Protein AF-A0A7S2J9J0-F1 (afdb_monomer_lite)

Secondary structure (DSSP, 8-state):
--HHHHHHHHHHHHHHHHHHHHHHHHHHHHHHHHHTT-HHHHHHHHHHHHHHHHHHHGGGS-GGG--SHHHHS--STHHHHHHHTTSS---HHHHHHHHHHHHHHHHHHHHHHHTTTS--S-SSSHHHHHHHHHHHHHIIIIIIIIHHHHHS--SSGGG--TTT-HHHH-HHHHHHHHHHHHHHHHHHHHHHHHTTTT-SS-------SHHHHTTTT------

Radius of gyration: 23.4 Å; chains: 1; bounding box: 57×36×88 Å

Organism: NCBI:txid327968

Sequence (223 aa):
MEPDLLQTKVQVFTMHLQGLLYFIGGVALTTICVKTGNAQGAMCQTMVSFGSLFFFVAGWGNPSQVVSLRYLLPVGSDVTEDHAWMGVPVSFADVCPYYGATCFMVANLVNLISVWDLPKNRLVSPFWGVTFFFLGAWSIGALTLWGPIIVCGFSHVKDFEPFGSPSYRWTWIHVMRVMGSIALICGAVVFGLLDDFLSLHPSAREEPVRARASIEMAPLSDA

Foldseek 3Di:
DDPVVVVLVVQLVCLLVQLVVLLVVLVVQLVVCVVVVNPLSNVLSVLLNVLSVLSNLLSVDDLVLLQACCLLPVDDPCLVVLQVVVVHRRDSSNNSNLSSLVSQLVSLVSLLVVCVPPDPPDCLDLNLLSVLSNLLSCLLNVCQRVVSRVPQNDPGCVPDDVVPRVNNVPPSSVVSNVSSVVSNVSSVVSVCVVVCVPVPDPDPPDDDPVVVVVVVPDDPDDD

Structure (mmCIF, N/CA/C/O backbone):
data_AF-A0A7S2J9J0-F1
#
_entry.id   AF-A0A7S2J9J0-F1
#
loop_
_atom_site.group_PDB
_atom_site.id
_atom_site.type_symbol
_atom_site.label_atom_id
_atom_site.label_alt_id
_atom_site.label_comp_id
_atom_site.label_asym_id
_atom_site.label_entity_id
_atom_site.label_seq_id
_atom_site.pdbx_PDB_ins_code
_atom_site.Cartn_x
_atom_site.Cartn_y
_atom_site.Cartn_z
_atom_site.occupancy
_atom_site.B_iso_or_equiv
_atom_site.auth_seq_id
_atom_site.auth_comp_id
_atom_site.auth_asym_id
_atom_site.auth_atom_id
_atom_site.pdbx_PDB_model_num
ATOM 1 N N . MET A 1 1 ? 1.246 23.105 -26.684 1.00 51.38 1 MET A N 1
ATOM 2 C CA . MET A 1 1 ? 1.510 22.582 -25.329 1.00 51.38 1 MET A CA 1
ATOM 3 C C . MET A 1 1 ? 1.186 21.104 -25.394 1.00 51.38 1 MET A C 1
ATOM 5 O O . MET A 1 1 ? 0.028 20.780 -25.616 1.00 51.38 1 MET A O 1
ATOM 9 N N . GLU A 1 2 ? 2.205 20.247 -25.394 1.00 55.91 2 GLU A N 1
ATOM 10 C CA . GLU A 1 2 ? 2.020 18.807 -25.606 1.00 55.91 2 GLU A CA 1
ATOM 11 C C . GLU A 1 2 ? 1.181 18.208 -24.466 1.00 55.91 2 GLU A C 1
ATOM 13 O O . GLU A 1 2 ? 1.499 18.450 -23.295 1.00 55.91 2 GLU A O 1
ATOM 18 N N . PRO A 1 3 ? 0.103 17.467 -24.776 1.00 62.69 3 PRO A N 1
ATOM 19 C CA . PRO A 1 3 ? -0.787 16.872 -23.775 1.00 62.69 3 PRO A CA 1
ATOM 20 C C . PRO A 1 3 ? -0.044 15.974 -22.766 1.00 62.69 3 PRO A C 1
ATOM 22 O O . PRO A 1 3 ? -0.429 15.916 -21.595 1.00 62.69 3 PRO A O 1
ATOM 25 N N . ASP A 1 4 ? 1.081 15.384 -23.170 1.00 72.38 4 ASP A N 1
ATOM 26 C CA . ASP A 1 4 ? 1.889 14.472 -22.354 1.00 72.38 4 ASP A CA 1
ATOM 27 C C . ASP A 1 4 ? 2.581 15.162 -21.166 1.00 72.38 4 ASP A C 1
ATOM 29 O O . ASP A 1 4 ? 2.734 14.585 -20.082 1.00 72.38 4 ASP A O 1
ATOM 33 N N . LEU A 1 5 ? 2.943 16.442 -21.316 1.00 78.88 5 LEU A N 1
ATOM 34 C CA . LEU A 1 5 ? 3.598 17.202 -20.249 1.00 78.88 5 LEU A CA 1
ATOM 35 C C . LEU A 1 5 ? 2.629 17.510 -19.103 1.00 78.88 5 LEU A C 1
ATOM 37 O O . LEU A 1 5 ? 3.013 17.471 -17.932 1.00 78.88 5 LEU A O 1
ATOM 41 N N . LEU A 1 6 ? 1.373 17.832 -19.427 1.00 80.06 6 LEU A N 1
ATOM 42 C CA . LEU A 1 6 ? 0.353 18.119 -18.420 1.00 80.06 6 LEU A CA 1
ATOM 43 C C . LEU A 1 6 ? 0.002 16.854 -17.636 1.00 80.06 6 LEU A C 1
ATOM 45 O O . LEU A 1 6 ? -0.033 16.896 -16.408 1.00 80.06 6 LEU A O 1
ATOM 49 N N . GLN A 1 7 ? -0.193 15.731 -18.331 1.00 78.44 7 GLN A N 1
ATOM 50 C CA . GLN A 1 7 ? -0.493 14.447 -17.699 1.00 78.44 7 GLN A CA 1
ATOM 51 C C . GLN A 1 7 ? 0.608 14.029 -16.718 1.00 78.44 7 GLN A C 1
ATOM 53 O O . GLN A 1 7 ? 0.314 13.683 -15.574 1.00 78.44 7 GLN A O 1
ATOM 58 N N . THR A 1 8 ? 1.872 14.144 -17.131 1.00 77.00 8 THR A N 1
ATOM 59 C CA . THR A 1 8 ? 3.024 13.817 -16.279 1.00 77.00 8 THR A CA 1
ATOM 60 C C . THR A 1 8 ? 3.064 14.700 -15.032 1.00 77.00 8 THR A C 1
ATOM 62 O O . THR A 1 8 ? 3.188 14.198 -13.916 1.00 77.00 8 THR A O 1
ATOM 65 N N . LYS A 1 9 ? 2.885 16.019 -15.187 1.00 84.19 9 LYS A N 1
ATOM 66 C CA . LYS A 1 9 ? 2.870 16.961 -14.054 1.00 84.19 9 LYS A CA 1
ATOM 67 C C . LYS A 1 9 ? 1.739 16.678 -13.070 1.00 84.19 9 LYS A C 1
ATOM 69 O O . LYS A 1 9 ? 1.964 16.735 -11.863 1.00 84.19 9 LYS A O 1
ATOM 74 N N . VAL A 1 10 ? 0.544 16.364 -13.569 1.00 85.81 10 VAL A N 1
ATOM 75 C CA . VAL A 1 10 ? -0.608 16.015 -12.726 1.00 85.81 10 VAL A CA 1
ATOM 76 C C . VAL A 1 10 ? -0.335 14.723 -11.964 1.00 85.81 10 VAL A C 1
ATOM 78 O O . VAL A 1 10 ? -0.523 14.696 -10.752 1.00 85.81 10 VAL A O 1
ATOM 81 N N . GLN A 1 11 ? 0.173 13.684 -12.628 1.00 81.81 11 GLN A N 1
ATOM 82 C CA . GLN A 1 11 ? 0.503 12.416 -11.977 1.00 81.81 11 GLN A CA 1
ATOM 83 C C . GLN A 1 11 ? 1.532 12.610 -10.857 1.00 81.81 11 GLN A C 1
ATOM 85 O O . GLN A 1 11 ? 1.290 12.201 -9.721 1.00 81.81 11 GLN A O 1
ATOM 90 N N . VAL A 1 12 ? 2.637 13.295 -11.160 1.00 86.38 12 VAL A N 1
ATOM 91 C CA . VAL A 1 12 ? 3.686 13.641 -10.193 1.00 86.38 12 VAL A CA 1
ATOM 92 C C . VAL A 1 12 ? 3.093 14.387 -9.001 1.00 86.38 12 VAL A C 1
ATOM 94 O O . VAL A 1 12 ? 3.302 13.992 -7.856 1.00 86.38 12 VAL A O 1
ATOM 97 N N . PHE A 1 13 ? 2.308 15.436 -9.247 1.00 89.00 13 PHE A N 1
ATOM 98 C CA . PHE A 1 13 ? 1.676 16.212 -8.183 1.00 89.00 13 PHE A CA 1
ATOM 99 C C . PHE A 1 13 ? 0.743 15.357 -7.316 1.00 89.00 13 PHE A C 1
ATOM 101 O O . PHE A 1 13 ? 0.823 15.409 -6.089 1.00 89.00 13 PHE A O 1
ATOM 108 N N . THR A 1 14 ? -0.106 14.530 -7.934 1.00 88.00 14 THR A N 1
ATOM 109 C CA . THR A 1 14 ? -1.039 13.663 -7.200 1.00 88.00 14 THR A CA 1
ATOM 110 C C . THR A 1 14 ? -0.327 12.618 -6.346 1.00 88.00 14 THR A C 1
ATOM 112 O O . THR A 1 14 ? -0.780 12.374 -5.235 1.00 88.00 14 THR A O 1
ATOM 115 N N . MET A 1 15 ? 0.806 12.065 -6.797 1.00 86.56 15 MET A N 1
ATOM 116 C CA . MET A 1 15 ? 1.626 11.127 -6.013 1.00 86.56 15 MET A CA 1
ATOM 117 C C . MET A 1 15 ? 2.207 11.787 -4.760 1.00 86.56 15 MET A C 1
ATOM 119 O O . MET A 1 15 ? 2.058 11.255 -3.660 1.00 86.56 15 MET A O 1
ATOM 123 N N . HIS A 1 16 ? 2.790 12.983 -4.898 1.00 90.62 16 HIS A N 1
ATOM 124 C CA . HIS A 1 16 ? 3.296 13.737 -3.748 1.00 90.62 16 HIS A CA 1
ATOM 125 C C . HIS A 1 16 ? 2.169 14.084 -2.774 1.00 90.62 16 HIS A C 1
ATOM 127 O O . HIS A 1 16 ? 2.280 13.859 -1.572 1.00 90.62 16 HIS A O 1
ATOM 133 N N . LEU A 1 17 ? 1.056 14.610 -3.283 1.00 92.25 17 LEU A N 1
ATOM 134 C CA . LEU A 1 17 ? -0.062 14.995 -2.432 1.00 92.25 17 LEU A CA 1
ATOM 135 C C . LEU A 1 17 ? -0.650 13.780 -1.701 1.00 92.25 17 LEU A C 1
ATOM 137 O O . LEU A 1 17 ? -0.870 13.834 -0.495 1.00 92.25 17 LEU A O 1
ATOM 141 N N . GLN A 1 18 ? -0.855 12.671 -2.411 1.00 87.94 18 GLN A N 1
ATOM 142 C CA . GLN A 1 18 ? -1.387 11.434 -1.850 1.00 87.94 18 GLN A CA 1
ATOM 143 C C . GLN A 1 18 ? -0.452 10.847 -0.787 1.00 87.94 18 GLN A C 1
ATOM 145 O O . GLN A 1 18 ? -0.906 10.531 0.313 1.00 87.94 18 GLN A O 1
ATOM 150 N N . GLY A 1 19 ? 0.847 10.740 -1.086 1.00 89.69 19 GLY A N 1
ATOM 151 C CA . GLY A 1 19 ? 1.847 10.245 -0.141 1.00 89.69 19 GLY A CA 1
ATOM 152 C C . GLY A 1 19 ? 1.929 11.106 1.119 1.00 89.69 19 GLY A C 1
ATOM 153 O O . GLY A 1 19 ? 1.946 10.579 2.230 1.00 89.69 19 GLY A O 1
ATOM 154 N N . LEU A 1 20 ? 1.883 12.433 0.972 1.00 94.88 20 LEU A N 1
ATOM 155 C CA . LEU A 1 20 ? 1.905 13.357 2.106 1.00 94.88 20 LEU A CA 1
ATOM 156 C C . LEU A 1 20 ? 0.641 13.249 2.972 1.00 94.88 20 LEU A C 1
ATOM 158 O O . LEU A 1 20 ? 0.738 13.165 4.196 1.00 94.88 20 LEU A O 1
ATOM 162 N N . LEU A 1 21 ? -0.543 13.236 2.355 1.00 94.00 21 LEU A N 1
ATOM 163 C CA . LEU A 1 21 ? -1.813 13.157 3.082 1.00 94.00 21 LEU A CA 1
ATOM 164 C C . LEU A 1 21 ? -1.950 11.832 3.837 1.00 94.00 21 LEU A C 1
ATOM 166 O O . LEU A 1 21 ? -2.322 11.839 5.011 1.00 94.00 21 LEU A O 1
ATOM 170 N N . TYR A 1 22 ? -1.605 10.706 3.206 1.00 91.38 22 TYR A N 1
ATOM 171 C CA . TYR A 1 22 ? -1.634 9.414 3.889 1.00 91.38 22 TYR A CA 1
ATOM 172 C C . TYR A 1 22 ? -0.564 9.294 4.971 1.00 91.38 22 TYR A C 1
ATOM 174 O O . TYR A 1 22 ? -0.827 8.672 5.997 1.00 91.38 22 TYR A O 1
ATOM 182 N N . PHE A 1 23 ? 0.603 9.923 4.802 1.00 95.31 23 PHE A N 1
ATOM 183 C CA . PHE A 1 23 ? 1.607 9.990 5.862 1.00 95.31 23 PHE A CA 1
ATOM 184 C C . PHE A 1 23 ? 1.065 10.720 7.097 1.00 95.31 23 PHE A C 1
ATOM 186 O O . PHE A 1 23 ? 1.107 10.177 8.199 1.00 95.31 23 PHE A O 1
ATOM 193 N N . ILE A 1 24 ? 0.493 11.915 6.916 1.00 96.06 24 ILE A N 1
ATOM 194 C CA . ILE A 1 24 ? -0.096 12.693 8.018 1.00 96.06 24 ILE A CA 1
ATOM 195 C C . ILE A 1 24 ? -1.234 11.907 8.681 1.00 96.06 24 ILE A C 1
ATOM 197 O O . ILE A 1 24 ? -1.281 11.806 9.908 1.00 96.06 24 ILE A O 1
ATOM 201 N N . GLY A 1 25 ? -2.121 11.311 7.878 1.00 92.12 25 GLY A N 1
ATOM 202 C CA . GLY A 1 25 ? -3.222 10.485 8.373 1.00 92.12 25 GLY A CA 1
ATOM 203 C C . GLY A 1 25 ? -2.737 9.276 9.175 1.00 92.12 25 GLY A C 1
ATOM 204 O O . GLY A 1 25 ? -3.212 9.040 10.284 1.00 92.12 25 GLY A O 1
ATOM 205 N N . GLY A 1 26 ? -1.743 8.550 8.662 1.00 92.00 26 GLY A N 1
ATOM 206 C CA . GLY A 1 26 ? -1.151 7.400 9.339 1.00 92.00 26 GLY A CA 1
ATOM 207 C C . GLY A 1 26 ? -0.477 7.775 10.661 1.00 92.00 26 GLY A C 1
ATOM 208 O O . GLY A 1 26 ? -0.672 7.083 11.660 1.00 92.00 26 GLY A O 1
ATOM 209 N N . VAL A 1 27 ? 0.246 8.898 10.726 1.00 95.00 27 VAL A N 1
ATOM 210 C CA . VAL A 1 27 ? 0.878 9.383 11.968 1.00 95.00 27 VAL A CA 1
ATOM 211 C C . VAL A 1 27 ? -0.175 9.784 13.004 1.00 95.00 27 VAL A C 1
ATOM 213 O O . VAL A 1 27 ? -0.064 9.425 14.183 1.00 95.00 27 VAL A O 1
ATOM 216 N N . ALA A 1 28 ? -1.227 10.487 12.577 1.00 94.75 28 ALA A N 1
ATOM 217 C CA . ALA A 1 28 ? -2.334 10.867 13.450 1.00 94.75 28 ALA A CA 1
ATOM 218 C C . ALA A 1 28 ? -3.042 9.630 14.027 1.00 94.75 28 ALA A C 1
ATOM 220 O O . ALA A 1 28 ? -3.205 9.523 15.245 1.00 94.75 28 ALA A O 1
ATOM 221 N N . LEU A 1 29 ? -3.383 8.657 13.178 1.00 91.81 29 LEU A N 1
ATOM 222 C CA . LEU A 1 29 ? -4.023 7.408 13.601 1.00 91.81 29 LEU A CA 1
ATOM 223 C C . LEU A 1 29 ? -3.108 6.561 14.488 1.00 91.81 29 LEU A C 1
ATOM 225 O O . LEU A 1 29 ? -3.562 6.031 15.498 1.00 91.81 29 LEU A O 1
ATOM 229 N N . THR A 1 30 ? -1.811 6.497 14.183 1.00 94.00 30 THR A N 1
ATOM 230 C CA . THR A 1 30 ? -0.817 5.828 15.037 1.00 94.00 30 THR A CA 1
ATOM 231 C C . THR A 1 30 ? -0.829 6.423 16.441 1.00 94.00 30 THR A C 1
ATOM 233 O O . THR A 1 30 ? -0.895 5.691 17.426 1.00 94.00 30 THR A O 1
ATOM 236 N N . THR A 1 31 ? -0.837 7.754 16.546 1.00 92.56 31 THR A N 1
ATOM 237 C CA . THR A 1 31 ? -0.865 8.459 17.836 1.00 92.56 31 THR A CA 1
ATOM 238 C C . THR A 1 31 ? -2.127 8.125 18.634 1.00 92.56 31 THR A C 1
ATOM 240 O O . THR A 1 31 ? -2.058 7.925 19.848 1.00 92.56 31 THR A O 1
ATOM 243 N N . ILE A 1 32 ? -3.280 8.024 17.968 1.00 92.81 32 ILE A N 1
ATOM 244 C CA . ILE A 1 32 ? -4.545 7.618 18.598 1.00 92.81 32 ILE A CA 1
ATOM 245 C C . ILE A 1 32 ? -4.467 6.162 19.077 1.00 92.81 32 ILE A C 1
ATOM 247 O O . ILE A 1 32 ? -4.831 5.872 20.218 1.00 92.81 32 ILE A O 1
ATOM 251 N N . CYS A 1 33 ? -3.951 5.246 18.256 1.00 91.38 33 CYS A N 1
ATOM 252 C CA . CYS A 1 33 ? -3.789 3.840 18.628 1.00 91.38 33 CYS A CA 1
ATOM 253 C C . CYS A 1 33 ? -2.852 3.660 19.831 1.00 91.38 33 CYS A C 1
ATOM 255 O O . CYS A 1 33 ? -3.162 2.887 20.734 1.00 91.38 33 CYS A O 1
ATOM 257 N N . VAL A 1 34 ? -1.752 4.418 19.895 1.00 93.12 34 VAL A N 1
ATOM 258 C CA . VAL A 1 34 ? -0.842 4.413 21.053 1.00 93.12 34 VAL A CA 1
ATOM 259 C C . VAL A 1 34 ? -1.564 4.890 22.313 1.00 93.12 34 VAL A C 1
ATOM 261 O O . VAL A 1 34 ? -1.494 4.229 23.346 1.00 93.12 34 VAL A O 1
ATOM 264 N N . LYS A 1 35 ? -2.317 5.995 22.233 1.00 91.44 35 LYS A N 1
ATOM 265 C CA . LYS A 1 35 ? -3.074 6.534 23.379 1.00 91.44 35 LYS A CA 1
ATOM 266 C C . LYS A 1 35 ? -4.195 5.611 23.861 1.00 91.44 35 LYS A C 1
ATOM 268 O O . LYS A 1 35 ? -4.533 5.639 25.038 1.00 91.44 35 LYS A O 1
ATOM 273 N N . THR A 1 36 ? -4.769 4.810 22.969 1.00 89.94 36 THR A N 1
ATOM 274 C CA . THR A 1 36 ? -5.852 3.859 23.279 1.00 89.94 36 THR A CA 1
ATOM 275 C C . THR A 1 36 ? -5.345 2.468 23.671 1.00 89.94 36 THR A C 1
ATOM 277 O O . THR A 1 36 ? -6.152 1.584 23.941 1.00 89.94 36 THR A O 1
ATOM 280 N N . GLY A 1 37 ? -4.024 2.253 23.715 1.00 89.62 37 GLY A N 1
ATOM 281 C CA . GLY A 1 37 ? -3.428 0.958 24.056 1.00 89.62 37 GLY A CA 1
ATOM 282 C C . GLY A 1 37 ? -3.552 -0.105 22.957 1.00 89.62 37 GLY A C 1
ATOM 283 O O . GLY A 1 37 ? -3.298 -1.281 23.206 1.00 89.62 37 GLY A O 1
ATOM 284 N N . ASN A 1 38 ? -3.917 0.280 21.731 1.00 90.06 38 ASN A N 1
ATOM 285 C CA . ASN A 1 38 ? -4.027 -0.632 20.596 1.00 90.06 38 ASN A CA 1
ATOM 286 C C . ASN A 1 38 ? -2.681 -0.756 19.860 1.00 90.06 38 ASN A C 1
ATOM 288 O O . ASN A 1 38 ? -2.439 -0.096 18.845 1.00 90.06 38 ASN A O 1
ATOM 292 N N . ALA A 1 39 ? -1.800 -1.620 20.370 1.00 90.19 39 ALA A N 1
ATOM 293 C CA . ALA A 1 39 ? -0.463 -1.832 19.810 1.00 90.19 39 ALA A CA 1
ATOM 294 C C . ALA A 1 39 ? -0.487 -2.336 18.354 1.00 90.19 39 ALA A C 1
ATOM 296 O O . ALA A 1 39 ? 0.289 -1.864 17.522 1.00 90.19 39 ALA A O 1
ATOM 297 N N . GLN A 1 40 ? -1.405 -3.250 18.024 1.00 89.44 40 GLN A N 1
ATOM 298 C CA . GLN A 1 40 ? -1.536 -3.784 16.665 1.00 89.44 40 GLN A CA 1
ATOM 299 C C . GLN A 1 40 ? -1.957 -2.695 15.673 1.00 89.44 40 GLN A C 1
ATOM 301 O O . GLN A 1 40 ? -1.353 -2.561 14.607 1.00 89.44 40 GLN A O 1
ATOM 306 N N . GLY A 1 41 ? -2.953 -1.882 16.038 1.00 88.50 41 GLY A N 1
ATOM 307 C CA . GLY A 1 41 ? -3.380 -0.736 15.238 1.00 88.50 41 GLY A CA 1
ATOM 308 C C . GLY A 1 41 ? -2.249 0.273 15.045 1.00 88.50 41 GLY A C 1
ATOM 309 O O . GLY A 1 41 ? -2.001 0.702 13.921 1.00 88.50 41 GLY A O 1
ATOM 310 N N . ALA A 1 42 ? -1.496 0.583 16.106 1.00 91.44 42 ALA A N 1
ATOM 311 C CA . ALA A 1 42 ? -0.361 1.501 16.031 1.00 91.44 42 ALA A CA 1
ATOM 312 C C . ALA A 1 42 ? 0.718 1.005 15.056 1.00 91.44 42 ALA A C 1
ATOM 314 O O . ALA A 1 42 ? 1.193 1.776 14.222 1.00 91.44 42 ALA A O 1
ATOM 315 N N . MET A 1 43 ? 1.058 -0.288 15.100 1.00 94.06 43 MET A N 1
ATOM 316 C CA . MET A 1 43 ? 1.996 -0.895 14.151 1.00 94.06 43 MET A CA 1
ATOM 317 C C . MET A 1 43 ? 1.484 -0.786 12.709 1.00 94.06 43 MET A C 1
ATOM 319 O O . MET A 1 43 ? 2.221 -0.334 11.833 1.00 94.06 43 MET A O 1
ATOM 323 N N . CYS A 1 44 ? 0.221 -1.140 12.456 1.00 92.50 44 CYS A N 1
ATOM 324 C CA . CYS A 1 44 ? -0.353 -1.096 11.108 1.00 92.50 44 CYS A CA 1
ATOM 325 C C . CYS A 1 44 ? -0.366 0.329 10.538 1.00 92.50 44 CYS A C 1
ATOM 327 O O . CYS A 1 44 ? 0.041 0.540 9.397 1.00 92.50 44 CYS A O 1
ATOM 329 N N . GLN A 1 45 ? -0.770 1.319 11.336 1.00 93.25 45 GLN A N 1
ATOM 330 C CA . GLN A 1 45 ? -0.797 2.724 10.914 1.00 93.25 45 GLN A CA 1
ATOM 331 C C . GLN A 1 45 ? 0.612 3.310 10.739 1.00 93.25 45 GLN A C 1
ATOM 333 O O . GLN A 1 45 ? 0.838 4.134 9.849 1.00 93.25 45 GLN A O 1
ATOM 338 N N . THR A 1 46 ? 1.593 2.817 11.500 1.00 92.44 46 THR A N 1
ATOM 339 C CA . THR A 1 46 ? 3.008 3.152 11.291 1.00 92.44 46 THR A CA 1
ATOM 340 C C . THR A 1 46 ? 3.493 2.606 9.947 1.00 92.44 46 THR A C 1
ATOM 342 O O . THR A 1 46 ? 4.091 3.346 9.168 1.00 92.44 46 THR A O 1
ATOM 345 N N . MET A 1 47 ? 3.181 1.347 9.618 1.00 93.62 47 MET A N 1
ATOM 346 C CA . MET A 1 47 ? 3.518 0.761 8.312 1.00 93.62 47 MET A CA 1
ATOM 347 C C . MET A 1 47 ? 2.876 1.531 7.155 1.00 93.62 47 MET A C 1
ATOM 349 O O . MET A 1 47 ? 3.544 1.791 6.157 1.00 93.62 47 MET A O 1
ATOM 353 N N . VAL A 1 48 ? 1.612 1.941 7.296 1.00 93.56 48 VAL A N 1
ATOM 354 C CA . VAL A 1 48 ? 0.923 2.794 6.312 1.00 93.56 48 VAL A CA 1
ATOM 355 C C . VAL A 1 48 ? 1.629 4.142 6.167 1.00 93.56 48 VAL A C 1
ATOM 357 O O . VAL A 1 48 ? 1.872 4.581 5.044 1.00 93.56 48 VAL A O 1
ATOM 360 N N . SER A 1 49 ? 2.029 4.773 7.274 1.00 93.75 49 SER A N 1
ATOM 361 C CA . SER A 1 49 ? 2.779 6.039 7.257 1.00 93.75 49 SER A CA 1
ATOM 362 C C . SER A 1 49 ? 4.083 5.911 6.467 1.00 93.75 49 SER A C 1
ATOM 364 O O . SER A 1 49 ? 4.311 6.667 5.525 1.00 93.75 49 SER A O 1
ATOM 366 N N . PHE A 1 50 ? 4.916 4.918 6.789 1.00 93.81 50 PHE A N 1
ATOM 367 C CA . PHE A 1 50 ? 6.173 4.683 6.070 1.00 93.81 50 PHE A CA 1
ATOM 368 C C . PHE A 1 50 ? 5.942 4.312 4.601 1.00 93.81 50 PHE A C 1
ATOM 370 O O . PHE A 1 50 ? 6.621 4.839 3.723 1.00 93.81 50 PHE A O 1
ATOM 377 N N . GLY A 1 51 ? 4.937 3.481 4.312 1.00 92.94 51 GLY A N 1
ATOM 378 C CA . GLY A 1 51 ? 4.539 3.166 2.940 1.00 92.94 51 GLY A CA 1
ATOM 379 C C . GLY A 1 51 ? 4.153 4.410 2.134 1.00 92.94 51 GLY A C 1
ATOM 380 O O . GLY A 1 51 ? 4.482 4.528 0.955 1.00 92.94 51 GLY A O 1
ATOM 381 N N . SER A 1 52 ? 3.511 5.378 2.787 1.00 92.94 52 SER A N 1
ATOM 382 C CA . SER A 1 52 ? 3.091 6.643 2.177 1.00 92.94 52 SER A CA 1
ATOM 383 C C . SER A 1 52 ? 4.265 7.578 1.884 1.00 92.94 52 SER A C 1
ATOM 385 O O . SER A 1 52 ? 4.244 8.274 0.870 1.00 92.94 52 SER A O 1
ATOM 387 N N . LEU A 1 53 ? 5.328 7.541 2.699 1.00 93.62 53 LEU A N 1
ATOM 388 C CA . LEU A 1 53 ? 6.584 8.230 2.381 1.00 93.62 53 LEU A CA 1
ATOM 389 C C . LEU A 1 53 ? 7.227 7.668 1.114 1.00 93.62 53 LEU A C 1
ATOM 391 O O . LEU A 1 53 ? 7.739 8.439 0.307 1.00 93.62 53 LEU A O 1
ATOM 395 N N . PHE A 1 54 ? 7.160 6.354 0.886 1.00 92.75 54 PHE A N 1
ATOM 396 C CA . PHE A 1 54 ? 7.640 5.799 -0.376 1.00 92.75 54 PHE A CA 1
ATOM 397 C C . PHE A 1 54 ? 6.813 6.307 -1.563 1.00 92.75 54 PHE A C 1
ATOM 399 O O . PHE A 1 54 ? 7.392 6.740 -2.554 1.00 92.75 54 PHE A O 1
ATOM 406 N N . PHE A 1 55 ? 5.482 6.375 -1.466 1.00 89.94 55 PHE A N 1
ATOM 407 C CA . PHE A 1 55 ? 4.678 6.994 -2.532 1.00 89.94 55 PHE A CA 1
ATOM 408 C C . PHE A 1 55 ? 4.971 8.486 -2.736 1.00 89.94 55 PHE A C 1
ATOM 410 O O . PHE A 1 55 ? 4.930 8.963 -3.867 1.00 89.94 55 PHE A O 1
ATOM 417 N N . PHE A 1 56 ? 5.327 9.210 -1.674 1.00 92.19 56 PHE A N 1
ATOM 418 C CA . PHE A 1 56 ? 5.786 10.592 -1.783 1.00 92.19 56 PHE A CA 1
ATOM 419 C C . PHE A 1 56 ? 7.103 10.686 -2.567 1.00 92.19 56 PHE A C 1
ATOM 421 O O . PHE A 1 56 ? 7.184 11.424 -3.545 1.00 92.19 56 PHE A O 1
ATOM 428 N N . VAL A 1 57 ? 8.112 9.892 -2.187 1.00 91.06 57 VAL A N 1
ATOM 429 C CA . VAL A 1 57 ? 9.423 9.848 -2.861 1.00 91.06 57 VAL A CA 1
ATOM 430 C C . VAL A 1 57 ? 9.296 9.372 -4.311 1.00 91.06 57 VAL A C 1
ATOM 432 O O . VAL A 1 57 ? 10.023 9.838 -5.185 1.00 91.06 57 VAL A O 1
ATOM 435 N N . ALA A 1 58 ? 8.335 8.498 -4.596 1.00 87.62 58 ALA A N 1
ATOM 436 C CA . ALA A 1 58 ? 8.066 8.025 -5.946 1.00 87.62 58 ALA A CA 1
ATOM 437 C C . ALA A 1 58 ? 7.669 9.124 -6.934 1.00 87.62 58 ALA A C 1
ATOM 439 O O . ALA A 1 58 ? 7.801 8.932 -8.139 1.00 87.62 58 ALA A O 1
ATOM 440 N N . GLY A 1 59 ? 7.200 10.277 -6.449 1.00 85.50 59 GLY A N 1
ATOM 441 C CA . GLY A 1 59 ? 6.877 11.414 -7.302 1.00 85.50 59 GLY A CA 1
ATOM 442 C C . GLY A 1 59 ? 8.091 12.009 -8.027 1.00 85.50 59 GLY A C 1
ATOM 443 O O . GLY A 1 59 ? 7.910 12.665 -9.050 1.00 85.50 59 GLY A O 1
ATOM 444 N N . TRP A 1 60 ? 9.315 11.769 -7.544 1.00 86.31 60 TRP A N 1
ATOM 445 C CA . TRP A 1 60 ? 10.555 12.142 -8.241 1.00 86.31 60 TRP A CA 1
ATOM 446 C C . TRP A 1 60 ? 11.027 11.099 -9.257 1.00 86.31 60 TRP A C 1
ATOM 448 O O . TRP A 1 60 ? 11.925 11.393 -10.044 1.00 86.31 60 TRP A O 1
ATOM 458 N N . GLY A 1 61 ? 10.451 9.898 -9.223 1.00 82.94 61 GLY A N 1
ATOM 459 C CA . GLY A 1 61 ? 10.817 8.787 -10.088 1.00 82.94 61 GLY A CA 1
ATOM 460 C C . GLY A 1 61 ? 9.826 8.564 -11.227 1.00 82.94 61 GLY A C 1
ATOM 461 O O . GLY A 1 61 ? 8.733 9.132 -11.284 1.00 82.94 61 GLY A O 1
ATOM 462 N N . ASN A 1 62 ? 10.207 7.678 -12.133 1.00 76.00 62 ASN A N 1
ATOM 463 C CA . ASN A 1 62 ? 9.350 7.060 -13.116 1.00 76.00 62 ASN A CA 1
ATOM 464 C C . ASN A 1 62 ? 9.253 5.537 -12.873 1.00 76.00 62 ASN A C 1
ATOM 466 O O . ASN A 1 62 ? 10.077 4.767 -13.376 1.00 76.00 62 ASN A O 1
ATOM 470 N N . PRO A 1 63 ? 8.199 5.053 -12.187 1.00 71.50 63 PRO A N 1
ATOM 471 C CA . PRO A 1 63 ? 8.055 3.631 -11.877 1.00 71.50 63 PRO A CA 1
ATOM 472 C C . PRO A 1 63 ? 7.881 2.729 -13.102 1.00 71.50 63 PRO A C 1
ATOM 474 O O . PRO A 1 63 ? 8.012 1.513 -12.973 1.00 71.50 63 PRO A O 1
ATOM 477 N N . SER A 1 64 ? 7.606 3.285 -14.291 1.00 69.69 64 SER A N 1
ATOM 478 C CA . SER A 1 64 ? 7.559 2.492 -15.524 1.00 69.69 64 SER A CA 1
ATOM 479 C C . SER A 1 64 ? 8.929 1.956 -15.940 1.00 69.69 64 SER A C 1
ATOM 481 O O . SER A 1 64 ? 8.994 1.056 -16.772 1.00 69.69 64 SER A O 1
ATOM 483 N N . GLN A 1 65 ? 10.018 2.504 -15.390 1.00 68.25 65 GLN A N 1
ATOM 484 C CA . GLN A 1 65 ? 11.380 2.029 -15.643 1.00 68.25 65 GLN A CA 1
ATOM 485 C C . GLN A 1 65 ? 11.690 0.720 -14.901 1.00 68.25 65 GLN A C 1
ATOM 487 O O . GLN A 1 65 ? 12.628 0.011 -15.261 1.00 68.25 65 GLN A O 1
ATOM 492 N N . VAL A 1 66 ? 10.880 0.352 -13.903 1.00 73.00 66 VAL A N 1
ATOM 493 C CA . VAL A 1 66 ? 11.022 -0.911 -13.174 1.00 73.00 66 VAL A CA 1
ATOM 494 C C . VAL A 1 66 ? 10.303 -2.021 -13.943 1.00 73.00 66 VAL A C 1
ATOM 496 O O . VAL A 1 66 ? 9.124 -2.294 -13.732 1.00 73.00 66 VAL A O 1
ATOM 499 N N . VAL A 1 67 ? 11.027 -2.667 -14.856 1.00 70.31 67 VAL A N 1
ATOM 500 C CA . VAL A 1 67 ? 10.482 -3.702 -15.760 1.00 70.31 67 VAL A CA 1
ATOM 501 C C . VAL A 1 67 ? 10.725 -5.138 -15.282 1.00 70.31 67 VAL A C 1
ATOM 503 O O . VAL A 1 67 ? 10.286 -6.089 -15.924 1.00 70.31 67 VAL A O 1
ATOM 506 N N . SER A 1 68 ? 11.456 -5.320 -14.179 1.00 71.81 68 SER A N 1
ATOM 507 C CA . SER A 1 68 ? 11.863 -6.633 -13.667 1.00 71.81 68 SER A CA 1
ATOM 508 C C . SER A 1 68 ? 12.182 -6.583 -12.176 1.00 71.81 68 SER A C 1
ATOM 510 O O . SER A 1 68 ? 12.602 -5.553 -11.648 1.00 71.81 68 SER A O 1
ATOM 512 N N . LEU A 1 69 ? 12.041 -7.726 -11.502 1.00 75.94 69 LEU A N 1
ATOM 513 C CA . LEU A 1 69 ? 12.295 -7.857 -10.066 1.00 75.94 69 LEU A CA 1
ATOM 514 C C . LEU A 1 69 ? 13.764 -7.572 -9.714 1.00 75.94 69 LEU A C 1
ATOM 516 O O . LEU A 1 69 ? 14.058 -7.103 -8.617 1.00 75.94 69 LEU A O 1
ATOM 520 N N . ARG A 1 70 ? 14.675 -7.790 -10.670 1.00 71.75 70 ARG A N 1
ATOM 521 C CA . ARG A 1 70 ? 16.113 -7.501 -10.545 1.00 71.75 70 ARG A CA 1
ATOM 522 C C . ARG A 1 70 ? 16.417 -6.023 -10.285 1.00 71.75 70 ARG A C 1
ATOM 524 O O . ARG A 1 70 ? 17.421 -5.721 -9.654 1.00 71.75 70 ARG A O 1
ATOM 531 N N . TYR A 1 71 ? 15.551 -5.114 -10.737 1.00 70.12 71 TYR A N 1
ATOM 532 C CA . TYR A 1 71 ? 15.690 -3.678 -10.469 1.00 70.12 71 TYR A CA 1
ATOM 533 C C . TYR A 1 71 ? 15.225 -3.306 -9.057 1.00 70.12 71 TYR A C 1
ATOM 535 O O . TYR A 1 71 ? 15.637 -2.285 -8.522 1.00 70.12 71 TYR A O 1
ATOM 543 N N . LEU A 1 72 ? 14.392 -4.149 -8.437 1.00 74.94 72 LEU A N 1
ATOM 544 C CA . LEU A 1 72 ? 13.907 -3.965 -7.070 1.00 74.94 72 LEU A CA 1
ATOM 545 C C . LEU A 1 72 ? 14.845 -4.573 -6.020 1.00 74.94 72 LEU A C 1
ATOM 547 O O . LEU A 1 72 ? 14.949 -4.082 -4.898 1.00 74.94 72 LEU A O 1
ATOM 551 N N . LEU A 1 73 ? 15.485 -5.682 -6.385 1.00 72.00 73 LEU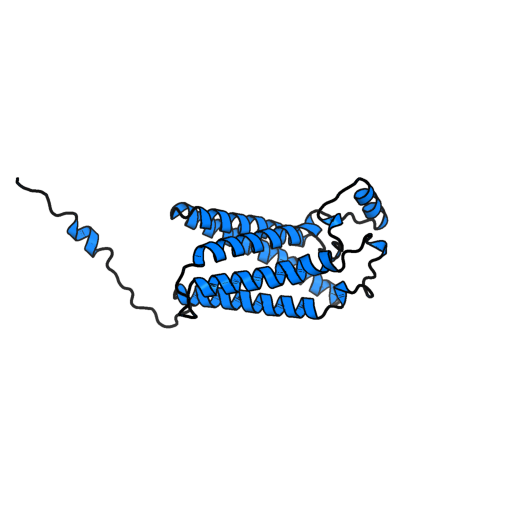 A N 1
ATOM 552 C CA . LEU A 1 73 ? 16.469 -6.401 -5.591 1.00 72.00 73 LEU A CA 1
ATOM 553 C C . LEU A 1 73 ? 17.706 -6.575 -6.477 1.00 72.00 73 LEU A C 1
ATOM 555 O O . LEU A 1 73 ? 17.762 -7.558 -7.222 1.00 72.00 73 LEU A O 1
ATOM 559 N N . PRO A 1 74 ? 18.666 -5.631 -6.453 1.00 64.44 74 PRO A N 1
ATOM 560 C CA . PRO A 1 74 ? 19.875 -5.743 -7.255 1.00 64.44 74 PRO A CA 1
ATOM 561 C C . PRO A 1 74 ? 20.712 -6.915 -6.733 1.00 64.44 74 PRO A C 1
ATOM 563 O O . PRO A 1 74 ? 21.489 -6.788 -5.788 1.00 64.44 74 PRO A O 1
ATOM 566 N N . VAL A 1 75 ? 20.505 -8.095 -7.316 1.00 61.56 75 VAL A N 1
ATOM 567 C CA . VAL A 1 75 ? 21.283 -9.301 -7.028 1.00 61.56 75 VAL A CA 1
ATOM 568 C C . VAL A 1 75 ? 22.362 -9.420 -8.102 1.00 61.56 75 VAL A C 1
ATOM 570 O O . VAL A 1 75 ? 22.068 -9.795 -9.234 1.00 61.56 75 VAL A O 1
ATOM 573 N N . GLY A 1 76 ? 23.605 -9.103 -7.735 1.00 56.28 76 GLY A N 1
ATOM 574 C CA . GLY A 1 76 ? 24.785 -9.229 -8.600 1.00 56.28 76 GLY A CA 1
ATOM 575 C C . GLY A 1 76 ? 25.385 -7.894 -9.058 1.00 56.28 76 GLY A C 1
ATOM 576 O O . GLY A 1 76 ? 24.732 -6.853 -9.028 1.00 56.28 76 GLY A O 1
ATOM 577 N N . SER A 1 77 ? 26.653 -7.936 -9.475 1.00 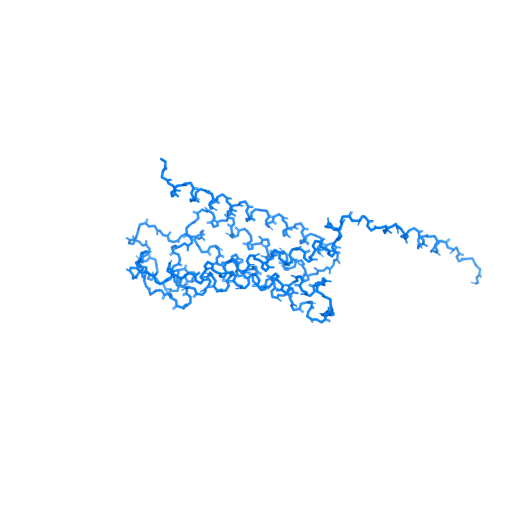57.09 77 SER A N 1
ATOM 578 C CA . SER A 1 77 ? 27.437 -6.79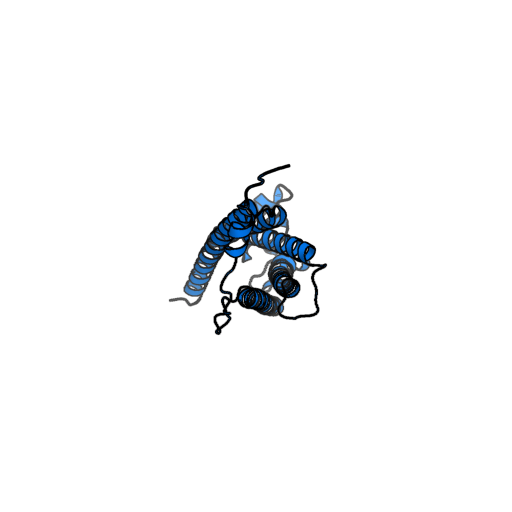5 -9.981 1.00 57.09 77 SER A CA 1
ATOM 579 C C . SER A 1 77 ? 26.926 -6.236 -11.312 1.00 57.09 77 SER A C 1
ATOM 581 O O . SER A 1 77 ? 27.074 -5.043 -11.578 1.00 57.09 77 SER A O 1
ATOM 583 N N . ASP A 1 78 ? 26.286 -7.086 -12.113 1.00 54.72 78 ASP A N 1
ATOM 584 C CA . ASP A 1 78 ? 25.944 -6.820 -13.517 1.00 54.72 78 ASP A CA 1
ATOM 585 C C . ASP A 1 78 ? 24.751 -5.862 -13.664 1.00 54.72 78 ASP A C 1
ATOM 587 O O . ASP A 1 78 ? 24.567 -5.222 -14.698 1.00 54.72 78 ASP A O 1
ATOM 591 N N . VAL A 1 79 ? 23.956 -5.701 -12.598 1.00 55.59 79 VAL A N 1
ATOM 592 C CA . VAL A 1 79 ? 22.831 -4.756 -12.565 1.00 55.59 79 VAL A CA 1
ATOM 593 C C . VAL A 1 79 ? 23.348 -3.326 -12.742 1.00 55.59 79 VAL A C 1
ATOM 595 O O . VAL A 1 79 ? 22.765 -2.554 -13.495 1.00 55.59 79 VAL A O 1
ATOM 598 N N . THR A 1 80 ? 24.491 -2.993 -12.142 1.00 53.91 80 THR A N 1
ATOM 599 C CA . THR A 1 80 ? 25.137 -1.675 -12.255 1.00 53.91 80 THR A CA 1
ATOM 600 C C . THR A 1 80 ? 25.599 -1.351 -13.680 1.00 53.91 80 THR A C 1
ATOM 602 O O . THR A 1 80 ? 25.557 -0.190 -14.085 1.00 53.91 80 THR A O 1
ATOM 605 N N . GLU A 1 81 ? 26.002 -2.360 -14.460 1.00 52.91 81 GLU A N 1
ATOM 606 C CA . GLU A 1 81 ? 26.494 -2.180 -15.834 1.00 52.91 81 GLU A CA 1
ATOM 607 C C . GLU A 1 81 ? 25.354 -1.980 -16.842 1.00 52.91 81 GLU A C 1
ATOM 609 O O . GLU A 1 81 ? 25.457 -1.136 -17.735 1.00 52.91 81 GLU A O 1
ATOM 614 N N . ASP A 1 82 ? 24.218 -2.662 -16.664 1.00 53.38 82 ASP A N 1
ATOM 615 C CA . ASP A 1 82 ? 23.034 -2.459 -17.514 1.00 53.38 82 ASP A CA 1
ATOM 616 C C . ASP A 1 82 ? 22.388 -1.073 -17.318 1.00 53.38 82 ASP A C 1
ATOM 618 O O . ASP A 1 82 ? 21.762 -0.543 -18.238 1.00 53.38 82 ASP A O 1
ATOM 622 N N . HIS A 1 83 ? 22.582 -0.443 -16.152 1.00 51.88 83 HIS A N 1
ATOM 623 C CA . HIS A 1 83 ? 22.115 0.925 -15.871 1.00 51.88 83 HIS A CA 1
ATOM 624 C C . HIS A 1 83 ? 22.956 1.992 -16.586 1.00 51.88 83 HIS A C 1
ATOM 626 O O . HIS A 1 83 ? 22.449 3.066 -16.914 1.00 51.88 83 HIS A O 1
ATOM 632 N N . ALA A 1 84 ? 24.229 1.699 -16.869 1.00 47.91 84 ALA A N 1
ATOM 633 C CA . ALA A 1 84 ? 25.136 2.634 -17.528 1.00 47.91 84 ALA A CA 1
ATOM 634 C C . ALA A 1 84 ? 24.773 2.876 -19.005 1.00 47.91 84 ALA A C 1
ATOM 636 O O . ALA A 1 84 ? 25.073 3.938 -19.547 1.00 47.91 84 ALA A O 1
ATOM 637 N N . TRP A 1 85 ? 24.094 1.926 -19.660 1.00 46.16 85 TRP A N 1
ATOM 638 C CA . TRP A 1 85 ? 23.851 1.972 -21.108 1.00 46.16 85 TRP A CA 1
ATOM 639 C C . TRP A 1 85 ? 22.650 2.841 -21.529 1.00 46.16 85 TRP A C 1
ATOM 641 O O . TRP A 1 85 ? 22.616 3.319 -22.658 1.00 46.16 85 TRP A O 1
ATOM 651 N N . MET A 1 86 ? 21.688 3.098 -20.632 1.00 48.88 86 MET A N 1
ATOM 652 C CA . MET A 1 86 ? 20.584 4.053 -20.867 1.00 48.88 86 MET A CA 1
ATOM 653 C C . MET A 1 86 ? 20.885 5.473 -20.363 1.00 48.88 86 MET A C 1
ATOM 655 O O . MET A 1 86 ? 20.054 6.365 -20.521 1.00 48.88 86 MET A O 1
ATOM 659 N N . GLY A 1 87 ? 22.041 5.701 -19.731 1.00 49.12 87 GLY A N 1
ATOM 660 C CA . GLY A 1 87 ? 22.410 7.008 -19.176 1.00 49.12 87 GLY A CA 1
ATOM 661 C C . GLY A 1 87 ? 21.524 7.498 -18.021 1.00 49.12 87 GLY A C 1
ATOM 662 O O . GLY A 1 87 ? 21.743 8.602 -17.529 1.00 49.12 87 GLY A O 1
ATOM 663 N N . VAL A 1 88 ? 20.550 6.699 -17.568 1.00 52.81 88 VAL A N 1
ATOM 664 C CA . VAL A 1 88 ? 19.672 7.016 -16.436 1.00 52.81 88 VAL A CA 1
ATOM 665 C C . VAL A 1 88 ? 19.658 5.812 -15.490 1.00 52.81 88 VAL A C 1
ATOM 667 O O . VAL A 1 88 ? 19.041 4.795 -15.812 1.00 52.81 88 VAL A O 1
ATOM 670 N N . PRO A 1 89 ? 20.364 5.874 -14.349 1.00 61.03 89 PRO A N 1
ATOM 671 C CA . PRO A 1 89 ? 20.297 4.815 -13.354 1.00 61.03 89 PRO A CA 1
ATOM 672 C C . PRO A 1 89 ? 18.881 4.749 -12.773 1.00 61.03 89 PRO A C 1
ATOM 674 O O . PRO A 1 89 ? 18.343 5.790 -12.395 1.00 61.03 89 PRO A O 1
ATOM 677 N N . VAL A 1 90 ? 18.301 3.542 -12.672 1.00 67.38 90 VAL A N 1
ATOM 678 C CA . VAL A 1 90 ? 17.089 3.308 -11.871 1.00 67.38 90 VAL A CA 1
ATOM 679 C C . VAL A 1 90 ? 17.370 3.833 -10.470 1.00 67.38 90 VAL A C 1
ATOM 681 O O . VAL A 1 90 ? 18.241 3.349 -9.744 1.00 67.38 90 VAL A O 1
ATOM 684 N N . SER A 1 91 ? 16.675 4.903 -10.135 1.00 78.81 91 SER A N 1
ATOM 685 C CA . SER A 1 91 ? 16.806 5.609 -8.883 1.00 78.81 91 SER A CA 1
ATOM 686 C C . SER A 1 91 ? 15.997 4.901 -7.804 1.00 78.81 91 SER A C 1
ATOM 688 O O . SER A 1 91 ? 15.031 4.182 -8.066 1.00 78.81 91 SER A O 1
ATOM 690 N N . PHE A 1 92 ? 16.341 5.160 -6.545 1.00 82.62 92 PHE A N 1
ATOM 691 C CA . PHE A 1 92 ? 15.538 4.681 -5.423 1.00 82.62 92 PHE A CA 1
ATOM 692 C C . PHE A 1 92 ? 14.069 5.144 -5.517 1.00 82.62 92 PHE A C 1
ATOM 694 O O . PHE A 1 92 ? 13.159 4.416 -5.129 1.00 82.62 92 PHE A O 1
ATOM 701 N N . ALA A 1 93 ? 13.820 6.325 -6.094 1.00 85.75 93 ALA A N 1
ATOM 702 C CA . ALA A 1 93 ? 12.471 6.840 -6.296 1.00 85.75 93 ALA A CA 1
ATOM 703 C C . ALA A 1 93 ? 11.629 5.959 -7.236 1.00 85.75 93 ALA A C 1
ATOM 705 O O . ALA A 1 93 ? 10.421 5.847 -7.037 1.00 85.75 93 ALA A O 1
ATOM 706 N N . ASP A 1 94 ? 12.246 5.271 -8.198 1.00 82.31 94 ASP A N 1
ATOM 707 C CA . ASP A 1 94 ? 11.535 4.420 -9.162 1.00 82.31 94 ASP A CA 1
ATOM 708 C C . ASP A 1 94 ? 10.995 3.139 -8.514 1.00 82.31 94 ASP A C 1
ATOM 710 O O . ASP A 1 94 ? 9.925 2.649 -8.880 1.00 82.31 94 ASP A O 1
ATOM 714 N N . VAL A 1 95 ? 11.707 2.618 -7.508 1.00 86.19 95 VAL A N 1
ATOM 715 C CA . VAL A 1 95 ? 11.336 1.393 -6.777 1.00 86.19 95 VAL A CA 1
ATOM 716 C C . VAL A 1 95 ? 10.420 1.660 -5.581 1.00 86.19 95 VAL A C 1
ATOM 718 O O . VAL A 1 95 ? 9.704 0.762 -5.130 1.00 86.19 95 VAL A O 1
ATOM 721 N N . CYS A 1 96 ? 10.381 2.898 -5.088 1.00 89.88 96 CYS A N 1
ATOM 722 C CA . CYS A 1 96 ? 9.567 3.302 -3.944 1.00 89.88 96 CYS A CA 1
ATOM 723 C C . CYS A 1 96 ? 8.083 2.882 -4.024 1.00 89.88 96 CYS A C 1
ATOM 725 O O . CYS A 1 96 ? 7.573 2.379 -3.020 1.00 89.88 96 CYS A O 1
ATOM 727 N N . PRO A 1 97 ? 7.363 2.983 -5.163 1.00 88.56 97 PRO A N 1
ATOM 728 C CA . PRO A 1 97 ? 5.970 2.531 -5.247 1.00 88.56 97 PRO A CA 1
ATOM 729 C C . PRO A 1 97 ? 5.753 1.075 -4.853 1.00 88.56 97 PRO A C 1
ATOM 731 O O . PRO A 1 97 ? 4.704 0.747 -4.303 1.00 88.56 97 PRO A O 1
ATOM 734 N N . TYR A 1 98 ? 6.734 0.208 -5.106 1.00 90.00 98 TYR A N 1
ATOM 735 C CA . TYR A 1 98 ? 6.652 -1.213 -4.779 1.00 90.00 98 TYR A CA 1
ATOM 736 C C . TYR A 1 98 ? 6.778 -1.445 -3.281 1.00 90.00 98 TYR A C 1
ATOM 738 O O . TYR A 1 98 ? 5.972 -2.178 -2.708 1.00 90.00 98 TYR A O 1
ATOM 746 N N . TYR A 1 99 ? 7.723 -0.772 -2.624 1.00 91.50 99 TYR A N 1
ATOM 747 C CA . TYR A 1 99 ? 7.833 -0.817 -1.166 1.00 91.50 99 TYR A CA 1
ATOM 748 C C . TYR A 1 99 ? 6.597 -0.210 -0.498 1.00 91.50 99 TYR A C 1
ATOM 750 O O . TYR A 1 99 ? 6.028 -0.824 0.406 1.00 91.50 99 TYR A O 1
ATOM 758 N N . GLY A 1 100 ? 6.124 0.936 -0.998 1.00 92.00 100 GLY A N 1
ATOM 759 C CA . GLY A 1 100 ? 4.894 1.576 -0.538 1.00 92.00 100 GLY A CA 1
ATOM 760 C C . GLY A 1 100 ? 3.686 0.647 -0.634 1.00 92.00 100 GLY A C 1
ATOM 761 O O . GLY A 1 100 ? 3.022 0.385 0.371 1.00 92.00 100 GLY A O 1
ATOM 762 N N . ALA A 1 101 ? 3.439 0.074 -1.815 1.00 91.31 101 ALA A N 1
ATOM 763 C CA . ALA A 1 101 ? 2.333 -0.854 -2.040 1.00 91.31 101 ALA A CA 1
ATOM 764 C C . ALA A 1 101 ? 2.415 -2.090 -1.136 1.00 91.31 101 ALA A C 1
ATOM 766 O O . ALA A 1 101 ? 1.402 -2.493 -0.565 1.00 91.31 101 ALA A O 1
ATOM 767 N N . THR A 1 102 ? 3.607 -2.658 -0.941 1.00 93.62 102 THR A N 1
ATOM 768 C CA . THR A 1 102 ? 3.805 -3.801 -0.039 1.00 93.62 102 THR A CA 1
ATOM 769 C C . THR A 1 102 ? 3.477 -3.445 1.408 1.00 93.62 102 THR A C 1
ATOM 771 O O . THR A 1 102 ? 2.751 -4.194 2.062 1.00 93.62 102 THR A O 1
ATOM 774 N N . CYS A 1 103 ? 3.924 -2.288 1.909 1.00 94.31 103 CYS A N 1
ATOM 775 C CA . CYS A 1 103 ? 3.555 -1.818 3.247 1.00 94.31 103 CYS A CA 1
ATOM 776 C C . CYS A 1 103 ? 2.030 -1.713 3.408 1.00 94.31 103 CYS A C 1
ATOM 778 O O . CYS A 1 103 ? 1.482 -2.210 4.394 1.00 94.31 103 CYS A O 1
ATOM 780 N N . PHE A 1 104 ? 1.338 -1.137 2.419 1.00 91.12 104 PHE A N 1
ATOM 781 C CA . PHE A 1 104 ? -0.125 -1.044 2.414 1.00 91.12 104 PHE A CA 1
ATOM 782 C C . PHE A 1 104 ? -0.803 -2.418 2.380 1.00 91.12 104 PHE A C 1
ATOM 784 O O . PHE A 1 104 ? -1.756 -2.649 3.126 1.00 91.12 104 PHE A O 1
ATOM 791 N N . MET A 1 105 ? -0.330 -3.346 1.547 1.00 94.56 105 MET A N 1
ATOM 792 C CA . MET A 1 105 ? -0.886 -4.699 1.451 1.00 94.56 105 MET A CA 1
ATOM 793 C C . MET A 1 105 ? -0.751 -5.469 2.765 1.00 94.56 105 MET A C 1
ATOM 795 O O . MET A 1 105 ? -1.719 -6.093 3.208 1.00 94.56 105 MET A O 1
ATOM 799 N N . VAL A 1 106 ? 0.424 -5.409 3.398 1.00 95.25 106 VAL A N 1
ATOM 800 C CA . VAL A 1 106 ? 0.691 -6.103 4.665 1.00 95.25 106 VAL A CA 1
ATOM 801 C C . VAL A 1 106 ? -0.133 -5.496 5.798 1.00 95.25 106 VAL A C 1
ATOM 803 O O . VAL A 1 106 ? -0.780 -6.239 6.531 1.00 95.25 106 VAL A O 1
ATOM 806 N N . ALA A 1 107 ? -0.196 -4.165 5.908 1.00 94.00 107 ALA A N 1
ATOM 807 C CA . ALA A 1 107 ? -1.018 -3.505 6.924 1.00 94.00 107 ALA A CA 1
ATOM 808 C C . ALA A 1 107 ? -2.505 -3.888 6.799 1.00 94.00 107 ALA A C 1
ATOM 810 O O . ALA A 1 107 ? -3.157 -4.197 7.795 1.00 94.00 107 ALA A O 1
ATOM 811 N N . ASN A 1 108 ? -3.037 -3.941 5.573 1.00 92.62 108 ASN A N 1
ATOM 812 C CA . ASN A 1 108 ? -4.421 -4.358 5.336 1.00 92.62 108 ASN A CA 1
ATOM 813 C C . ASN A 1 108 ? -4.663 -5.843 5.625 1.00 92.62 108 ASN A C 1
ATOM 815 O O . ASN A 1 108 ? -5.728 -6.192 6.124 1.00 92.62 108 ASN A O 1
ATOM 819 N N . LEU A 1 109 ? -3.689 -6.716 5.351 1.00 95.25 109 LEU A N 1
ATOM 820 C CA . LEU A 1 109 ? -3.781 -8.130 5.716 1.00 95.25 109 LEU A CA 1
ATOM 821 C C . LEU A 1 109 ? -3.854 -8.302 7.238 1.00 95.25 109 LEU A C 1
ATOM 823 O O . LEU A 1 109 ? -4.724 -9.014 7.733 1.00 95.25 109 LEU A O 1
ATOM 827 N N . VAL A 1 110 ? -2.983 -7.620 7.984 1.00 94.31 110 VAL A N 1
ATOM 828 C CA . VAL A 1 110 ? -2.978 -7.678 9.455 1.00 94.31 110 VAL A CA 1
ATOM 829 C C . VAL A 1 110 ? -4.288 -7.137 10.032 1.00 94.31 110 VAL A C 1
ATOM 831 O O . VAL A 1 110 ? -4.844 -7.743 10.948 1.00 94.31 110 VAL A O 1
ATOM 834 N N . ASN A 1 111 ? -4.817 -6.046 9.472 1.00 91.50 111 ASN A N 1
ATOM 835 C CA . ASN A 1 111 ? -6.128 -5.523 9.855 1.00 91.50 111 ASN A CA 1
ATOM 836 C C . ASN A 1 111 ? -7.260 -6.508 9.535 1.00 91.50 111 ASN A C 1
ATOM 838 O O . ASN A 1 111 ? -8.179 -6.648 10.330 1.00 91.50 111 ASN A O 1
ATOM 842 N N . LEU A 1 112 ? -7.219 -7.207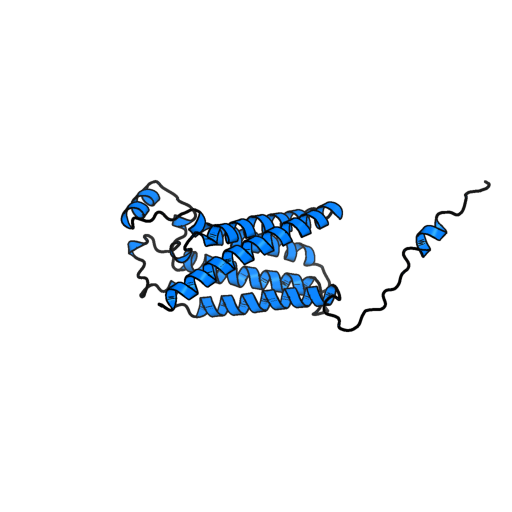 8.397 1.00 94.06 112 LEU A N 1
ATOM 843 C CA . LEU A 1 112 ? -8.250 -8.189 8.050 1.00 94.06 112 LEU A CA 1
ATOM 844 C C . LEU A 1 112 ? -8.244 -9.378 9.015 1.00 94.06 112 LEU A C 1
ATOM 846 O O . LEU A 1 112 ? -9.304 -9.830 9.445 1.00 94.06 112 LEU A O 1
ATOM 850 N N . ILE A 1 113 ? -7.053 -9.855 9.383 1.00 95.25 113 ILE A N 1
ATOM 851 C CA . ILE A 1 113 ? -6.889 -10.933 10.362 1.00 95.25 113 ILE A CA 1
ATOM 852 C C . ILE A 1 113 ? -7.470 -10.516 11.721 1.00 95.25 113 ILE A C 1
ATOM 854 O O . ILE A 1 113 ? -8.149 -11.318 12.355 1.00 95.25 113 ILE A O 1
ATOM 858 N N . SER A 1 114 ? -7.274 -9.265 12.154 1.00 91.44 114 SER A N 1
ATOM 859 C CA . SER A 1 114 ? -7.761 -8.802 13.465 1.00 91.44 114 SER A CA 1
ATOM 860 C C . SER A 1 114 ? -9.282 -8.715 13.574 1.00 91.44 114 SER A C 1
ATOM 862 O O . SER A 1 114 ? -9.825 -8.814 14.672 1.00 91.44 114 SER A O 1
ATOM 864 N N . VAL A 1 115 ? -9.979 -8.548 12.450 1.00 92.62 115 VAL A N 1
ATOM 865 C CA . VAL A 1 115 ? -11.445 -8.445 12.411 1.00 92.62 115 VAL A CA 1
ATOM 866 C C . VAL A 1 115 ? -12.124 -9.727 11.941 1.00 92.62 115 VAL A C 1
ATOM 868 O O . VAL A 1 115 ? -13.343 -9.740 11.771 1.00 92.62 115 VAL A O 1
ATOM 871 N N . TRP A 1 116 ? -11.369 -10.804 11.715 1.00 94.06 116 TRP A N 1
ATOM 872 C CA . TRP A 1 116 ? -11.876 -12.014 11.063 1.00 94.06 116 TRP A CA 1
ATOM 873 C C . TRP A 1 116 ? -13.032 -12.689 11.813 1.00 94.06 116 TRP A C 1
ATOM 875 O O . TRP A 1 116 ? -13.940 -13.248 11.183 1.00 94.06 116 TRP A O 1
ATOM 885 N N . ASP A 1 117 ? -13.009 -12.587 13.142 1.00 93.94 117 ASP A N 1
ATOM 886 C CA . ASP A 1 117 ? -13.988 -13.182 14.055 1.00 93.94 117 ASP A CA 1
ATOM 887 C C . ASP A 1 117 ? -15.196 -12.271 14.331 1.00 93.94 117 ASP A C 1
ATOM 889 O O . ASP A 1 117 ? -16.125 -12.656 15.043 1.00 93.94 117 ASP A O 1
ATOM 893 N N . LEU A 1 118 ? -15.227 -11.060 13.761 1.00 91.12 118 LEU A N 1
ATOM 894 C CA . LEU A 1 118 ? -16.362 -10.154 13.918 1.00 91.12 118 LEU A CA 1
ATOM 895 C C . LEU A 1 118 ? -17.602 -10.654 13.156 1.00 91.12 118 LEU A C 1
ATOM 897 O O . LEU A 1 118 ? -17.493 -11.327 12.125 1.00 91.12 118 LEU A O 1
ATOM 901 N N . PRO A 1 119 ? -18.812 -10.303 13.628 1.00 90.12 119 PRO A N 1
ATOM 902 C CA . PRO A 1 119 ? -20.054 -10.726 12.996 1.00 90.12 119 PRO A CA 1
ATOM 903 C C . PRO A 1 119 ? -20.177 -10.197 11.557 1.00 90.12 119 PRO A C 1
ATOM 905 O O . PRO A 1 119 ? -20.076 -9.000 11.287 1.00 90.12 119 PRO A O 1
ATOM 908 N N . LYS A 1 120 ? -20.446 -11.118 10.624 1.00 94.56 120 LYS A N 1
ATOM 909 C CA . LYS A 1 120 ? -20.489 -10.878 9.164 1.00 94.56 120 LYS A CA 1
ATOM 910 C C . LYS A 1 120 ? -21.908 -10.658 8.633 1.00 94.56 120 LYS A C 1
ATOM 912 O O . LYS A 1 120 ? -22.115 -10.508 7.433 1.00 94.56 120 LYS A O 1
ATOM 917 N N . ASN A 1 121 ? -22.889 -10.654 9.533 1.00 93.31 121 ASN A N 1
ATOM 918 C CA . ASN A 1 121 ? -24.320 -10.647 9.230 1.00 93.31 121 ASN A CA 1
ATOM 919 C C . ASN A 1 121 ? -24.859 -9.298 8.725 1.00 93.31 121 ASN A C 1
ATOM 921 O O . ASN A 1 121 ? -25.988 -9.246 8.245 1.00 93.31 121 ASN A O 1
ATOM 925 N N . ARG A 1 122 ? -24.089 -8.210 8.836 1.00 89.56 122 ARG A N 1
ATOM 926 C CA . ARG A 1 122 ? -24.465 -6.873 8.355 1.00 89.56 122 ARG A CA 1
ATOM 927 C C . ARG A 1 122 ? -23.424 -6.368 7.368 1.00 89.56 122 ARG A C 1
ATOM 929 O O . ARG A 1 122 ? -22.242 -6.478 7.662 1.00 89.56 122 ARG A O 1
ATOM 936 N N . LEU A 1 123 ? -23.868 -5.791 6.247 1.00 87.31 123 LEU A N 1
ATOM 937 C CA . LEU A 1 123 ? -22.989 -5.194 5.227 1.00 87.31 123 LEU A CA 1
ATOM 938 C C . LEU A 1 123 ? -22.231 -3.969 5.755 1.00 87.31 123 LEU A C 1
ATOM 940 O O . LEU A 1 123 ? -21.052 -3.798 5.466 1.00 87.31 123 LEU A O 1
ATOM 944 N N . VAL A 1 124 ? -22.894 -3.137 6.562 1.00 90.88 124 VAL A N 1
ATOM 945 C CA . VAL A 1 124 ? -22.246 -2.038 7.285 1.00 90.88 124 VAL A CA 1
ATOM 946 C C . VAL A 1 124 ? -21.690 -2.609 8.587 1.00 90.88 124 VAL A C 1
ATOM 948 O O . VAL A 1 124 ? -22.367 -2.640 9.616 1.00 90.88 124 VAL A O 1
ATOM 951 N N . SER A 1 125 ? -20.483 -3.165 8.513 1.00 91.12 125 SER A N 1
ATOM 952 C CA . SER A 1 125 ? -19.750 -3.686 9.667 1.00 91.12 125 SER A CA 1
ATOM 953 C C . SER A 1 125 ? -18.241 -3.487 9.495 1.00 91.12 125 SER A C 1
ATOM 955 O O . SER A 1 125 ? -17.762 -3.389 8.359 1.00 91.12 125 SER A O 1
ATOM 957 N N . PRO A 1 126 ? -17.468 -3.459 10.598 1.00 90.44 126 PRO A N 1
ATOM 958 C CA . PRO A 1 126 ? -16.016 -3.308 10.522 1.00 90.44 126 PRO A CA 1
ATOM 959 C C . PRO A 1 126 ? -15.355 -4.394 9.664 1.00 90.44 126 PRO A C 1
ATOM 961 O O . PRO A 1 126 ? -14.420 -4.106 8.924 1.00 90.44 126 PRO A O 1
ATOM 964 N N . PHE A 1 127 ? -15.884 -5.625 9.697 1.00 94.50 127 PHE A N 1
ATOM 965 C CA . PHE A 1 127 ? -15.386 -6.731 8.878 1.00 94.50 127 PHE A CA 1
ATOM 966 C C . PHE A 1 127 ? -15.426 -6.396 7.382 1.00 94.50 127 PHE A C 1
ATOM 968 O O . PHE A 1 127 ? -14.413 -6.530 6.694 1.00 94.50 127 PHE A O 1
ATOM 975 N N . TRP A 1 128 ? -16.569 -5.930 6.870 1.00 93.25 128 TRP A N 1
ATOM 976 C CA . TRP A 1 128 ? -16.708 -5.605 5.448 1.00 93.25 128 TRP A CA 1
ATOM 977 C C . TRP A 1 128 ? -15.913 -4.362 5.059 1.00 93.25 128 TRP A C 1
ATOM 979 O O . TRP A 1 128 ? -15.287 -4.367 4.002 1.00 93.25 128 TRP A O 1
ATOM 989 N N . GLY A 1 129 ? -15.853 -3.345 5.927 1.00 92.81 129 GLY A N 1
ATOM 990 C CA . GLY A 1 129 ? -15.018 -2.161 5.703 1.00 92.81 129 GLY A CA 1
ATOM 991 C C . GLY A 1 129 ? -13.546 -2.527 5.492 1.00 92.81 129 GLY A C 1
ATOM 992 O O . GLY A 1 129 ? -12.947 -2.158 4.480 1.00 92.81 129 GLY A O 1
ATOM 993 N N . VAL A 1 130 ? -12.975 -3.327 6.399 1.00 93.19 130 VAL A N 1
ATOM 994 C CA . VAL A 1 130 ? -11.584 -3.801 6.285 1.00 93.19 130 VAL A CA 1
ATOM 995 C C . VAL A 1 130 ? -11.403 -4.768 5.113 1.00 93.19 130 VAL A C 1
ATOM 997 O O . VAL A 1 130 ? -10.397 -4.690 4.413 1.00 93.19 130 VAL A O 1
ATOM 1000 N N . THR A 1 131 ? -12.373 -5.648 4.850 1.00 95.12 131 THR A N 1
ATOM 1001 C CA . THR A 1 131 ? -12.319 -6.580 3.709 1.00 95.12 131 THR A CA 1
ATOM 1002 C C . THR A 1 131 ? -12.247 -5.828 2.383 1.00 95.12 131 THR A C 1
ATOM 1004 O O . THR A 1 131 ? -11.438 -6.173 1.524 1.00 95.12 131 THR A O 1
ATOM 1007 N N . PHE A 1 132 ? -13.040 -4.771 2.208 1.00 96.00 132 PHE A N 1
ATOM 1008 C CA . PHE A 1 132 ? -12.992 -3.943 1.005 1.00 96.00 132 PHE A CA 1
ATOM 1009 C C . PHE A 1 132 ? -11.664 -3.195 0.861 1.00 96.00 132 PHE A C 1
ATOM 1011 O O . PHE A 1 132 ? -11.103 -3.164 -0.236 1.00 96.00 132 PHE A O 1
ATOM 1018 N N . PHE A 1 133 ? -11.107 -2.674 1.960 1.00 93.12 133 PHE A N 1
ATOM 1019 C CA . PHE A 1 133 ? -9.763 -2.095 1.944 1.00 93.12 133 PHE A CA 1
ATOM 1020 C C . PHE A 1 133 ? -8.686 -3.118 1.568 1.00 93.12 133 PHE A C 1
ATOM 1022 O O . PHE A 1 133 ? -7.829 -2.828 0.733 1.00 93.12 133 PHE A O 1
ATOM 1029 N N . PHE A 1 134 ? -8.765 -4.334 2.111 1.00 95.06 134 PHE A N 1
ATOM 1030 C CA . PHE A 1 134 ? -7.880 -5.441 1.758 1.00 95.06 134 PHE A CA 1
ATOM 1031 C C . PHE A 1 134 ? -7.974 -5.795 0.273 1.00 95.06 134 PHE A C 1
ATOM 1033 O O . PHE A 1 134 ? -6.954 -5.802 -0.416 1.00 95.06 134 PHE A O 1
ATOM 1040 N N . LEU A 1 135 ? -9.185 -6.027 -0.241 1.00 94.19 135 LEU A N 1
ATOM 1041 C CA . LEU A 1 135 ? -9.408 -6.361 -1.649 1.00 94.19 135 LEU A CA 1
ATOM 1042 C C . LEU A 1 135 ? -8.911 -5.248 -2.573 1.00 94.19 135 LEU A C 1
ATOM 1044 O O . LEU A 1 135 ? -8.275 -5.535 -3.588 1.00 94.19 135 LEU A O 1
ATOM 1048 N N . GLY A 1 136 ? -9.148 -3.988 -2.212 1.00 91.88 136 GLY A N 1
ATOM 1049 C CA . GLY A 1 136 ? -8.666 -2.835 -2.962 1.00 91.88 136 GLY A CA 1
ATOM 1050 C C . GLY A 1 136 ? -7.142 -2.752 -3.005 1.00 91.88 136 GLY A C 1
ATOM 1051 O O . GLY A 1 136 ? -6.550 -2.698 -4.087 1.00 91.88 136 GLY A O 1
ATOM 1052 N N . ALA A 1 137 ? -6.501 -2.817 -1.835 1.00 92.31 137 ALA A N 1
ATOM 1053 C CA . ALA A 1 137 ? -5.049 -2.746 -1.700 1.00 92.31 137 ALA A CA 1
ATOM 1054 C C . ALA A 1 137 ? -4.342 -3.909 -2.406 1.00 92.31 137 ALA A C 1
ATOM 1056 O O . ALA A 1 137 ? -3.331 -3.693 -3.067 1.00 92.31 137 ALA A O 1
ATOM 1057 N N . TRP A 1 138 ? -4.877 -5.128 -2.321 1.00 92.38 138 TRP A N 1
ATOM 1058 C CA . TRP A 1 138 ? -4.297 -6.299 -2.982 1.00 92.38 138 TRP A CA 1
ATOM 1059 C C . TRP A 1 138 ? -4.562 -6.325 -4.489 1.00 92.38 138 TRP A C 1
ATOM 1061 O O . TRP A 1 138 ? -3.675 -6.709 -5.246 1.00 92.38 138 TRP A O 1
ATOM 1071 N N . SER A 1 139 ? -5.717 -5.853 -4.960 1.00 89.50 139 SER A N 1
ATOM 1072 C CA . SER A 1 139 ? -5.979 -5.748 -6.406 1.00 89.50 139 SER A CA 1
ATOM 1073 C C . SER A 1 139 ? -5.046 -4.733 -7.075 1.00 89.50 139 SER A C 1
ATOM 1075 O O . SER A 1 139 ? -4.488 -4.997 -8.142 1.00 89.50 139 SER A O 1
ATOM 1077 N N . ILE A 1 140 ? -4.815 -3.584 -6.431 1.00 88.50 140 ILE A N 1
ATOM 1078 C CA . ILE A 1 140 ? -3.881 -2.572 -6.940 1.00 88.50 140 ILE A CA 1
ATOM 1079 C C . ILE A 1 140 ? -2.433 -3.031 -6.719 1.00 88.50 140 ILE A C 1
ATOM 1081 O O . ILE A 1 140 ? -1.663 -3.131 -7.664 1.00 88.50 140 ILE A O 1
ATOM 1085 N N . GLY A 1 141 ? -2.037 -3.369 -5.498 1.00 86.50 141 GLY A N 1
ATOM 1086 C CA . GLY A 1 141 ? -0.655 -3.739 -5.200 1.00 86.50 141 GLY A CA 1
ATOM 1087 C C . GLY A 1 141 ? -0.223 -5.025 -5.906 1.00 86.50 141 GLY A C 1
ATOM 1088 O O . GLY A 1 141 ? 0.710 -5.010 -6.708 1.00 86.50 141 GLY A O 1
ATOM 1089 N N . ALA A 1 142 ? -0.914 -6.139 -5.665 1.00 87.38 142 ALA A N 1
ATOM 1090 C CA . ALA A 1 142 ? -0.480 -7.442 -6.162 1.00 87.38 142 ALA A CA 1
ATOM 1091 C C . ALA A 1 142 ? -0.675 -7.582 -7.675 1.00 87.38 142 ALA A C 1
ATOM 1093 O O . ALA A 1 142 ? 0.238 -8.011 -8.369 1.00 87.38 142 ALA A O 1
ATOM 1094 N N . LEU A 1 143 ? -1.850 -7.227 -8.204 1.00 85.00 143 LEU A N 1
ATOM 1095 C CA . LEU A 1 143 ? -2.185 -7.548 -9.599 1.00 85.00 143 LEU A CA 1
ATOM 1096 C C . LEU A 1 143 ? -1.754 -6.466 -10.584 1.00 85.00 143 LEU A C 1
ATOM 1098 O O . LEU A 1 143 ? -1.430 -6.775 -11.727 1.00 85.00 143 LEU A O 1
ATOM 1102 N N . THR A 1 144 ? -1.750 -5.205 -10.154 1.00 81.56 144 THR A N 1
ATOM 1103 C CA . THR A 1 144 ? -1.419 -4.082 -11.037 1.00 81.56 144 THR A CA 1
ATOM 1104 C C . THR A 1 144 ? 0.063 -3.734 -10.982 1.00 81.56 144 THR A C 1
ATOM 1106 O O . THR A 1 144 ? 0.637 -3.394 -12.013 1.00 81.56 144 THR A O 1
ATOM 1109 N N . LEU A 1 145 ? 0.671 -3.774 -9.793 1.00 83.31 145 LEU A N 1
ATOM 1110 C CA . LEU A 1 145 ? 2.058 -3.362 -9.603 1.00 83.31 145 LEU A CA 1
ATOM 1111 C C . LEU A 1 145 ? 3.010 -4.566 -9.662 1.00 83.31 145 LEU A C 1
ATOM 1113 O O . LEU A 1 145 ? 3.879 -4.630 -10.525 1.00 83.31 145 LEU A O 1
ATOM 1117 N N . TRP A 1 146 ? 2.809 -5.558 -8.793 1.00 85.56 146 TRP A N 1
ATOM 1118 C CA . TRP A 1 146 ? 3.685 -6.732 -8.709 1.00 85.56 146 TRP A CA 1
ATOM 1119 C C . TRP A 1 146 ? 3.474 -7.737 -9.850 1.00 85.56 146 TRP A C 1
ATOM 1121 O O . TRP A 1 146 ? 4.439 -8.295 -10.366 1.00 85.56 146 TRP A O 1
ATOM 1131 N N . GLY A 1 147 ? 2.229 -7.949 -10.277 1.00 83.06 147 GLY A N 1
ATOM 1132 C CA . GLY A 1 147 ? 1.850 -8.925 -11.301 1.00 83.06 147 GLY A CA 1
ATOM 1133 C C . GLY A 1 147 ? 2.638 -8.787 -12.608 1.00 83.06 147 GLY A C 1
ATOM 1134 O O . GLY A 1 147 ? 3.247 -9.770 -13.030 1.00 83.06 147 GLY A O 1
ATOM 1135 N N . PRO A 1 148 ? 2.702 -7.593 -13.230 1.00 76.50 148 PRO A N 1
ATOM 1136 C CA . PRO A 1 148 ? 3.475 -7.388 -14.453 1.00 76.50 148 PRO A CA 1
ATOM 1137 C C . PRO A 1 148 ? 4.965 -7.697 -14.288 1.00 76.50 148 PRO A C 1
ATOM 1139 O O . PRO A 1 148 ? 5.556 -8.296 -15.180 1.00 76.50 148 PRO A O 1
ATOM 1142 N N . ILE A 1 149 ? 5.561 -7.354 -13.143 1.00 77.25 149 ILE A N 1
ATOM 1143 C CA . ILE A 1 149 ? 6.974 -7.646 -12.867 1.00 77.25 149 ILE A CA 1
ATOM 1144 C C . ILE A 1 149 ? 7.226 -9.146 -12.704 1.00 77.25 149 ILE A C 1
ATOM 1146 O O . ILE A 1 149 ? 8.262 -9.644 -13.137 1.00 77.25 149 ILE A O 1
ATOM 1150 N N . ILE A 1 150 ? 6.306 -9.867 -12.064 1.00 81.06 150 ILE A N 1
ATOM 1151 C CA . ILE A 1 150 ? 6.468 -11.301 -11.792 1.00 81.06 150 ILE A CA 1
ATOM 1152 C C . ILE A 1 150 ? 6.215 -12.128 -13.057 1.00 81.06 150 ILE A C 1
ATOM 1154 O O . ILE A 1 150 ? 6.961 -13.062 -13.335 1.00 81.06 150 ILE A O 1
ATOM 1158 N N . VAL A 1 151 ? 5.167 -11.801 -13.818 1.00 73.88 151 VAL A N 1
ATOM 1159 C CA . VAL A 1 151 ? 4.724 -12.599 -14.976 1.00 73.88 151 VAL A CA 1
ATOM 1160 C C . VAL A 1 151 ? 5.460 -12.211 -16.259 1.00 73.88 151 VAL A C 1
ATOM 1162 O O . VAL A 1 151 ? 5.731 -13.072 -17.091 1.00 73.88 151 VAL A O 1
ATOM 1165 N N . CYS A 1 152 ? 5.798 -10.931 -16.416 1.00 64.56 152 CYS A N 1
ATOM 1166 C CA . CYS A 1 152 ? 6.413 -10.373 -17.624 1.00 64.56 152 CYS A CA 1
ATOM 1167 C C . CYS A 1 152 ? 7.772 -9.716 -17.336 1.00 64.56 152 CYS A C 1
ATOM 1169 O O . CYS A 1 152 ? 8.199 -8.844 -18.092 1.00 64.56 152 CYS A O 1
ATOM 1171 N N . GLY A 1 153 ? 8.439 -10.095 -16.240 1.00 59.66 153 GLY A N 1
ATOM 1172 C CA . GLY A 1 153 ? 9.753 -9.567 -15.890 1.00 59.66 153 GLY A CA 1
ATOM 1173 C C . GLY A 1 153 ? 10.785 -9.919 -16.956 1.00 59.66 153 GLY A C 1
ATOM 1174 O O . GLY A 1 153 ? 11.145 -11.084 -17.116 1.00 59.66 153 GLY A O 1
ATOM 1175 N N . PHE A 1 154 ? 11.270 -8.917 -17.685 1.00 60.66 154 PHE A N 1
ATOM 1176 C CA . PHE A 1 154 ? 12.337 -9.116 -18.664 1.00 60.66 154 PHE A CA 1
ATOM 1177 C C . PHE A 1 154 ? 13.677 -9.357 -17.956 1.00 60.66 154 PHE A C 1
ATOM 1179 O O . PHE A 1 154 ? 13.917 -8.865 -16.848 1.00 60.66 154 PHE A O 1
ATOM 1186 N N . SER A 1 155 ? 14.563 -10.131 -18.589 1.00 57.94 155 SER A N 1
ATOM 1187 C CA . SER A 1 155 ? 15.907 -10.382 -18.045 1.00 57.94 155 SER A CA 1
ATOM 1188 C C . SER A 1 155 ? 16.789 -9.133 -18.125 1.00 57.94 155 SER A C 1
ATOM 1190 O O . SER A 1 155 ? 17.594 -8.917 -17.217 1.00 57.94 155 SER A O 1
ATOM 1192 N N . HIS A 1 156 ? 16.575 -8.309 -19.160 1.00 56.53 156 HIS A N 1
ATOM 1193 C CA . HIS A 1 156 ? 17.254 -7.040 -19.420 1.00 56.53 156 HIS A CA 1
ATOM 1194 C C . HIS A 1 156 ? 16.250 -5.987 -19.925 1.00 56.53 156 HIS A C 1
ATOM 1196 O O . HIS A 1 156 ? 15.350 -6.313 -20.698 1.00 56.53 156 HIS A O 1
ATOM 1202 N N . VAL A 1 157 ? 16.415 -4.704 -19.564 1.00 56.31 157 VAL A N 1
ATOM 1203 C CA . VAL A 1 157 ? 15.577 -3.608 -20.121 1.00 56.31 157 VAL A CA 1
ATOM 1204 C C . VAL A 1 157 ? 15.724 -3.487 -21.644 1.00 56.31 157 VAL A C 1
ATOM 1206 O O . VAL A 1 157 ? 14.831 -2.982 -22.308 1.00 56.31 157 VAL A O 1
ATOM 1209 N N . LYS A 1 158 ? 16.812 -3.993 -22.233 1.00 54.47 158 LYS A N 1
ATOM 1210 C CA . LYS A 1 158 ? 17.024 -3.990 -23.693 1.00 54.47 158 LYS A CA 1
ATOM 1211 C C . LYS A 1 158 ? 15.958 -4.782 -24.457 1.00 54.47 158 LYS A C 1
ATOM 1213 O O . LYS A 1 158 ? 15.689 -4.469 -25.610 1.00 54.47 158 LYS A O 1
ATOM 1218 N N . ASP A 1 159 ? 15.329 -5.749 -23.794 1.00 57.66 159 ASP A N 1
ATOM 1219 C CA . ASP A 1 159 ? 14.245 -6.559 -24.354 1.00 57.66 159 ASP A CA 1
ATOM 1220 C C . ASP A 1 159 ? 12.871 -5.879 -24.184 1.00 57.66 159 ASP A C 1
ATOM 1222 O O . ASP A 1 159 ? 11.849 -6.372 -24.664 1.00 57.66 159 ASP A O 1
ATOM 1226 N N . PHE A 1 160 ? 12.830 -4.741 -23.481 1.00 58.38 160 PHE A N 1
ATOM 1227 C CA . PHE A 1 160 ? 11.623 -3.968 -23.248 1.00 58.38 160 PHE A CA 1
ATOM 1228 C C . PHE A 1 160 ? 11.366 -3.011 -24.415 1.00 58.38 160 PHE A C 1
ATOM 1230 O O . PHE A 1 160 ? 11.944 -1.930 -24.507 1.00 58.38 160 PHE A O 1
ATOM 1237 N N . GLU A 1 161 ? 10.436 -3.378 -25.293 1.00 58.59 161 GLU A N 1
ATOM 1238 C CA . GLU A 1 161 ? 9.906 -2.459 -26.300 1.00 58.59 161 GLU A CA 1
ATOM 1239 C C . GLU A 1 161 ? 8.757 -1.616 -25.705 1.00 58.59 161 GLU A C 1
ATOM 1241 O O . GLU A 1 161 ? 7.712 -2.173 -25.364 1.00 58.59 161 GLU A O 1
ATOM 1246 N N . PRO A 1 162 ? 8.852 -0.275 -25.616 1.00 52.38 162 PRO A N 1
ATOM 1247 C CA . PRO A 1 162 ? 7.817 0.562 -24.989 1.00 52.38 162 PRO A CA 1
ATOM 1248 C C . PRO A 1 162 ? 6.425 0.444 -25.634 1.00 52.38 162 PRO A C 1
ATOM 1250 O O . PRO A 1 162 ? 5.411 0.589 -24.960 1.00 52.38 162 PRO A O 1
ATOM 1253 N N . PHE A 1 163 ? 6.370 0.134 -26.934 1.00 48.94 163 PHE A N 1
ATOM 1254 C CA . PHE A 1 163 ? 5.125 -0.026 -27.700 1.00 48.94 163 PHE A CA 1
ATOM 1255 C C . PHE A 1 163 ? 4.806 -1.488 -28.069 1.00 48.94 163 PHE A C 1
ATOM 1257 O O . PHE A 1 163 ? 3.723 -1.771 -28.596 1.00 48.94 163 PHE A O 1
ATOM 1264 N N . GLY A 1 164 ? 5.727 -2.415 -27.783 1.00 45.88 164 GLY A N 1
ATOM 1265 C CA . GLY A 1 164 ? 5.617 -3.856 -28.049 1.00 45.88 164 GLY A CA 1
ATOM 1266 C C . GLY A 1 164 ? 5.475 -4.712 -26.786 1.00 45.88 164 GLY A C 1
ATOM 1267 O O . GLY A 1 164 ? 4.969 -5.832 -26.860 1.00 45.88 164 GLY A O 1
ATOM 1268 N N . SER A 1 165 ? 5.856 -4.182 -25.619 1.00 47.94 165 SER A N 1
ATOM 1269 C CA . SER A 1 165 ? 5.881 -4.927 -24.363 1.00 47.94 165 SER A CA 1
ATOM 1270 C C . SER A 1 165 ? 4.458 -5.265 -23.883 1.00 47.94 165 SER A C 1
ATOM 1272 O O . SER A 1 165 ? 3.587 -4.389 -23.800 1.00 47.94 165 SER A O 1
ATOM 1274 N N . PRO A 1 166 ? 4.185 -6.539 -23.542 1.00 48.75 166 PRO A N 1
ATOM 1275 C CA . PRO A 1 166 ? 2.866 -6.980 -23.085 1.00 48.75 166 PRO A CA 1
ATOM 1276 C C . PRO A 1 166 ? 2.357 -6.210 -21.860 1.00 48.75 166 PRO A C 1
ATOM 1278 O O . PRO A 1 166 ? 1.158 -5.968 -21.735 1.00 48.75 166 PRO A O 1
ATOM 1281 N N . SER A 1 167 ? 3.268 -5.766 -20.992 1.00 48.91 167 SER A N 1
ATOM 1282 C CA . SER A 1 167 ? 2.984 -5.030 -19.758 1.00 48.91 167 SER A CA 1
ATOM 1283 C C . SER A 1 167 ? 2.302 -3.674 -19.986 1.00 48.91 167 SER A C 1
ATOM 1285 O O . SER A 1 167 ? 1.499 -3.273 -19.147 1.00 48.91 167 SER A O 1
ATOM 1287 N N . TYR A 1 168 ? 2.525 -3.003 -21.123 1.00 50.16 168 TYR A N 1
ATOM 1288 C CA . TYR A 1 168 ? 1.821 -1.759 -21.488 1.00 50.16 168 TYR A CA 1
ATOM 1289 C C . TYR A 1 168 ? 0.489 -1.989 -22.223 1.00 50.16 168 TYR A C 1
ATOM 1291 O O . TYR A 1 168 ? -0.330 -1.077 -22.321 1.00 50.16 168 TYR A O 1
ATOM 1299 N N . ARG A 1 169 ? 0.243 -3.203 -22.734 1.00 51.50 169 ARG A N 1
ATOM 1300 C CA . ARG A 1 169 ? -0.955 -3.547 -23.527 1.00 51.50 169 ARG A CA 1
ATOM 1301 C C . ARG A 1 169 ? -2.062 -4.220 -22.722 1.00 51.50 169 ARG A C 1
ATOM 1303 O O . ARG A 1 169 ? -3.134 -4.497 -23.257 1.00 51.50 169 ARG A O 1
ATOM 1310 N N . TRP A 1 170 ? -1.832 -4.512 -21.447 1.00 59.66 170 TRP A N 1
ATOM 1311 C CA . TRP A 1 170 ? -2.819 -5.210 -20.635 1.00 59.66 170 TRP A CA 1
ATOM 1312 C C . TRP A 1 170 ? -3.891 -4.254 -20.127 1.00 59.66 170 TRP A C 1
ATOM 1314 O O . TRP A 1 170 ? -3.798 -3.701 -19.034 1.00 59.66 170 TRP A O 1
ATOM 1324 N N . THR A 1 171 ? -4.979 -4.143 -20.893 1.00 64.25 171 THR A N 1
ATOM 1325 C CA . THR A 1 171 ? -6.251 -3.530 -20.469 1.00 64.25 171 THR A CA 1
ATOM 1326 C C . THR A 1 171 ? -6.674 -3.993 -19.069 1.00 64.25 171 THR A C 1
ATOM 1328 O O . THR A 1 171 ? -7.214 -3.208 -18.293 1.00 64.25 171 THR A O 1
ATOM 1331 N N . TRP A 1 172 ? -6.350 -5.239 -18.706 1.00 70.81 172 TRP A N 1
ATOM 1332 C CA . TRP A 1 172 ? -6.559 -5.800 -17.372 1.00 70.81 172 TRP A CA 1
ATOM 1333 C C . TRP A 1 172 ? -5.960 -4.960 -16.233 1.00 70.81 172 TRP A C 1
ATOM 1335 O O . TRP A 1 172 ? -6.612 -4.798 -15.209 1.00 70.81 172 TRP A O 1
ATOM 1345 N N . ILE A 1 173 ? -4.777 -4.356 -16.404 1.00 78.50 173 ILE A N 1
ATOM 1346 C CA . ILE A 1 173 ? -4.139 -3.503 -15.383 1.00 78.50 173 ILE A CA 1
ATOM 1347 C C . ILE A 1 173 ? -5.043 -2.312 -15.048 1.00 78.50 173 ILE A C 1
ATOM 1349 O O . ILE A 1 173 ? -5.252 -1.992 -13.879 1.00 78.50 173 ILE A O 1
ATOM 1353 N N . HIS A 1 174 ? -5.632 -1.675 -16.061 1.00 80.12 174 HIS A N 1
ATOM 1354 C CA . HIS A 1 174 ? -6.576 -0.577 -15.853 1.00 80.12 174 HIS A CA 1
ATOM 1355 C C . HIS A 1 174 ? -7.863 -1.056 -15.179 1.00 80.12 174 HIS A C 1
ATOM 1357 O O . HIS A 1 174 ? -8.341 -0.400 -14.255 1.00 80.12 174 HIS A O 1
ATOM 1363 N N . VAL A 1 175 ? -8.382 -2.219 -15.581 1.00 84.06 175 VAL A N 1
ATOM 1364 C CA . VAL A 1 175 ? -9.563 -2.827 -14.951 1.00 84.06 175 VAL A CA 1
ATOM 1365 C C . VAL A 1 175 ? -9.306 -3.103 -13.468 1.00 84.06 175 VAL A C 1
ATOM 1367 O O . VAL A 1 175 ? -10.112 -2.695 -12.634 1.00 84.06 175 VAL A O 1
ATOM 1370 N N . MET A 1 176 ? -8.161 -3.689 -13.108 1.00 85.75 176 MET A N 1
ATOM 1371 C CA . MET A 1 176 ? -7.826 -3.978 -11.708 1.00 85.75 176 MET A CA 1
ATOM 1372 C C . MET A 1 176 ? -7.572 -2.720 -10.884 1.00 85.75 176 MET A C 1
ATOM 1374 O O . MET A 1 176 ? -7.960 -2.682 -9.716 1.00 85.75 176 MET A O 1
ATOM 1378 N N . ARG A 1 177 ? -7.010 -1.658 -11.482 1.00 85.81 177 ARG A N 1
ATOM 1379 C CA . ARG A 1 177 ? -6.926 -0.339 -10.828 1.00 85.81 177 ARG A CA 1
ATOM 1380 C C . ARG A 1 177 ? -8.308 0.201 -10.499 1.00 85.81 177 ARG A C 1
ATOM 1382 O O . ARG A 1 177 ? -8.525 0.648 -9.376 1.00 85.81 177 ARG A O 1
ATOM 1389 N N . VAL A 1 178 ? -9.237 0.149 -11.453 1.00 88.25 178 VAL A N 1
ATOM 1390 C CA . VAL A 1 178 ? -10.607 0.647 -11.267 1.00 88.25 178 VAL A CA 1
ATOM 1391 C C . VAL A 1 178 ? -11.342 -0.187 -10.223 1.00 88.25 178 VAL A C 1
ATOM 1393 O O . VAL A 1 178 ? -11.859 0.374 -9.262 1.00 88.25 178 VAL A O 1
ATOM 1396 N N . MET A 1 179 ? -11.329 -1.516 -10.350 1.00 90.25 179 MET A N 1
ATOM 1397 C CA . MET A 1 179 ? -11.946 -2.421 -9.376 1.00 90.25 179 MET A CA 1
ATOM 1398 C C . MET A 1 179 ? -11.375 -2.223 -7.973 1.00 90.25 179 MET A C 1
ATOM 1400 O O . MET A 1 179 ? -12.129 -2.109 -7.008 1.00 90.25 179 MET A O 1
ATOM 1404 N N . GLY A 1 180 ? -10.050 -2.129 -7.859 1.00 90.12 180 GLY A N 1
ATOM 1405 C CA . GLY A 1 180 ? -9.396 -1.889 -6.582 1.00 90.12 180 GLY A CA 1
ATOM 1406 C C . GLY A 1 180 ? -9.757 -0.527 -5.991 1.00 90.12 180 GLY A C 1
ATOM 1407 O O . GLY A 1 180 ? -10.037 -0.439 -4.801 1.00 90.12 180 GLY A O 1
ATOM 1408 N N . SER A 1 181 ? -9.840 0.518 -6.818 1.00 90.31 181 SER A N 1
ATOM 1409 C CA . SER A 1 181 ? -10.246 1.863 -6.382 1.00 90.31 181 SER A CA 1
ATOM 1410 C C . SER A 1 181 ? -11.688 1.882 -5.884 1.00 90.31 181 SER A C 1
ATOM 1412 O O . SER A 1 181 ? -11.966 2.463 -4.839 1.00 90.31 181 SER A O 1
ATOM 1414 N N . ILE A 1 182 ? -12.597 1.193 -6.581 1.00 93.62 182 ILE A N 1
ATOM 1415 C CA . ILE A 1 182 ? -13.990 1.031 -6.149 1.00 93.62 182 ILE A CA 1
ATOM 1416 C C . ILE A 1 182 ? -14.041 0.313 -4.800 1.00 93.62 182 ILE A C 1
ATOM 1418 O O . ILE A 1 182 ? -14.722 0.786 -3.897 1.00 93.62 182 ILE A O 1
ATOM 1422 N N . ALA A 1 183 ? -13.285 -0.774 -4.627 1.00 94.38 183 ALA A N 1
ATOM 1423 C CA . ALA A 1 183 ? -13.227 -1.483 -3.353 1.00 94.38 183 ALA A CA 1
ATOM 1424 C C . ALA A 1 183 ? -12.708 -0.580 -2.217 1.00 94.38 183 ALA A C 1
ATOM 1426 O O . ALA A 1 183 ? -13.340 -0.513 -1.167 1.00 94.38 183 ALA A O 1
ATOM 1427 N N . LEU A 1 184 ? -11.635 0.192 -2.432 1.00 92.19 184 LEU A N 1
ATOM 1428 C CA . LEU A 1 184 ? -11.143 1.157 -1.435 1.00 92.19 184 LEU A CA 1
ATOM 1429 C C . LEU A 1 184 ? -12.213 2.199 -1.064 1.00 92.19 184 LEU A C 1
ATOM 1431 O O . LEU A 1 184 ? -12.405 2.485 0.117 1.00 92.19 184 LEU A O 1
ATOM 1435 N N . ILE A 1 185 ? -12.937 2.734 -2.054 1.00 93.81 185 ILE A N 1
ATOM 1436 C CA . ILE A 1 185 ? -14.026 3.697 -1.832 1.00 93.81 185 ILE A CA 1
ATOM 1437 C C . ILE A 1 185 ? -15.165 3.049 -1.041 1.00 93.81 185 ILE A C 1
ATOM 1439 O O . ILE A 1 185 ? -15.637 3.636 -0.072 1.00 93.81 185 ILE A O 1
ATOM 1443 N N . CYS A 1 186 ? -15.590 1.836 -1.400 1.00 93.94 186 CYS A N 1
ATOM 1444 C CA . CYS A 1 186 ? -16.614 1.102 -0.657 1.00 93.94 186 CYS A CA 1
ATOM 1445 C C . CYS A 1 186 ? -16.200 0.875 0.802 1.00 93.94 186 CYS A C 1
ATOM 1447 O O . CYS A 1 186 ? -17.011 1.090 1.699 1.00 93.94 186 CYS A O 1
ATOM 1449 N N . GLY A 1 187 ? -14.939 0.503 1.049 1.00 92.00 187 GLY A N 1
ATOM 1450 C CA . GLY A 1 187 ? -14.390 0.378 2.400 1.00 92.00 187 GLY A CA 1
ATOM 1451 C C . GLY A 1 187 ? -14.478 1.690 3.179 1.00 92.00 187 GLY A C 1
ATOM 1452 O O . GLY A 1 187 ? -15.013 1.712 4.288 1.00 92.00 187 GLY A O 1
ATOM 1453 N N . ALA A 1 188 ? -14.044 2.797 2.570 1.00 90.00 188 ALA A N 1
ATOM 1454 C CA . ALA A 1 188 ? -14.124 4.128 3.170 1.00 90.00 188 ALA A CA 1
ATOM 1455 C C . ALA A 1 188 ? -15.570 4.556 3.473 1.00 90.00 188 ALA A C 1
ATOM 1457 O O . ALA A 1 188 ? -15.834 5.092 4.546 1.00 90.00 188 ALA A O 1
ATOM 1458 N N . VAL A 1 189 ? -16.519 4.276 2.573 1.00 92.50 189 VAL A N 1
ATOM 1459 C CA . VAL A 1 189 ? -17.948 4.563 2.781 1.00 92.50 189 VAL A CA 1
ATOM 1460 C C . VAL A 1 189 ? -18.509 3.749 3.945 1.00 92.50 189 VAL A C 1
ATOM 1462 O O . VAL A 1 189 ? -19.207 4.311 4.783 1.00 92.50 189 VAL A O 1
ATOM 1465 N N . VAL A 1 190 ? -18.188 2.454 4.046 1.00 91.69 190 VAL A N 1
ATOM 1466 C CA . VAL A 1 190 ? -18.631 1.617 5.176 1.00 91.69 190 VAL A CA 1
ATOM 1467 C C . VAL A 1 190 ? -18.142 2.193 6.504 1.00 91.69 190 VAL A C 1
ATOM 1469 O O . VAL A 1 190 ? -18.936 2.300 7.434 1.00 91.69 190 VAL A O 1
ATOM 1472 N N . PHE A 1 191 ? -16.879 2.615 6.594 1.00 89.12 191 PHE A N 1
ATOM 1473 C CA . PHE A 1 191 ? -16.369 3.262 7.807 1.00 89.12 191 PHE A CA 1
ATOM 1474 C C . PHE A 1 191 ? -17.001 4.631 8.070 1.00 89.12 191 PHE A C 1
ATOM 1476 O O . PHE A 1 191 ? -17.386 4.901 9.200 1.00 89.12 191 PHE A O 1
ATOM 1483 N N . GLY A 1 192 ? -17.208 5.455 7.040 1.00 87.12 192 GLY A N 1
ATOM 1484 C CA . GLY A 1 192 ? -17.896 6.741 7.192 1.00 87.12 192 GLY A CA 1
ATOM 1485 C C . GLY A 1 192 ? -19.349 6.609 7.669 1.00 87.12 192 GLY A C 1
ATOM 1486 O O . GLY A 1 192 ? -19.848 7.493 8.362 1.00 87.12 192 GLY A O 1
ATOM 1487 N N . LEU A 1 193 ? -20.019 5.503 7.327 1.00 87.88 193 LEU A N 1
ATOM 1488 C CA . LEU A 1 193 ? -21.343 5.152 7.849 1.00 87.88 193 LEU A CA 1
ATOM 1489 C C . LEU A 1 193 ? -21.287 4.611 9.286 1.00 87.88 193 LEU A C 1
ATOM 1491 O O . LEU A 1 193 ? -22.222 4.833 10.044 1.00 87.88 193 LEU A O 1
ATOM 1495 N N . LEU A 1 194 ? -20.222 3.897 9.665 1.00 86.44 194 LEU A N 1
ATOM 1496 C CA . LEU A 1 194 ? -20.037 3.388 11.031 1.00 86.44 194 LEU A CA 1
ATOM 1497 C C . LEU A 1 194 ? -19.699 4.498 12.034 1.00 86.44 194 LEU A C 1
ATOM 1499 O O . LEU A 1 194 ? -20.125 4.413 13.183 1.00 86.44 194 LEU A O 1
ATOM 1503 N N . ASP A 1 195 ? -18.965 5.519 11.595 1.00 81.62 195 ASP A N 1
ATOM 1504 C CA . ASP A 1 195 ? -18.581 6.678 12.410 1.00 81.62 195 ASP A CA 1
ATOM 1505 C C . ASP A 1 195 ? -19.674 7.764 12.463 1.00 81.62 195 ASP A C 1
ATOM 1507 O O . ASP A 1 195 ? -19.441 8.846 12.998 1.00 81.62 195 ASP A O 1
ATOM 1511 N N . ASP A 1 196 ? -20.854 7.511 11.877 1.00 76.31 196 ASP A N 1
ATOM 1512 C CA . ASP A 1 196 ? -21.975 8.458 11.743 1.00 76.31 196 ASP A CA 1
ATOM 1513 C C . ASP A 1 196 ? -21.617 9.798 11.063 1.00 76.31 196 ASP A C 1
ATOM 1515 O O . ASP A 1 196 ? -22.437 10.711 10.986 1.00 76.31 196 ASP A O 1
ATOM 1519 N N . PHE A 1 197 ? -20.421 9.916 10.480 1.00 65.50 197 PHE A N 1
ATOM 1520 C CA . PHE A 1 197 ? -19.962 11.118 9.781 1.00 65.50 197 PHE A CA 1
ATOM 1521 C C . PHE A 1 197 ? -20.763 11.391 8.495 1.00 65.50 197 PHE A C 1
ATOM 1523 O O . PHE A 1 197 ? -20.903 12.538 8.075 1.00 65.50 197 PHE A O 1
ATOM 1530 N N . LEU A 1 198 ? -21.303 10.338 7.870 1.00 59.44 198 LEU A N 1
ATOM 1531 C CA . LEU A 1 198 ? -22.153 10.415 6.673 1.00 59.44 198 LEU A CA 1
ATOM 1532 C C . LEU A 1 198 ? -23.656 10.302 6.979 1.00 59.44 198 LEU A C 1
ATOM 1534 O O . LEU A 1 198 ? -24.480 10.392 6.063 1.00 59.44 198 LEU A O 1
ATOM 1538 N N . SER A 1 199 ? -24.032 10.110 8.244 1.00 54.72 199 SER A N 1
ATOM 1539 C CA . SER A 1 199 ? -25.429 10.064 8.664 1.00 54.72 199 SER A CA 1
ATOM 1540 C C . SER A 1 199 ? -26.011 11.482 8.607 1.00 54.72 199 SER A C 1
ATOM 1542 O O . SER A 1 199 ? -25.757 12.315 9.469 1.00 54.72 199 SER A O 1
ATOM 1544 N N . LEU A 1 200 ? -26.841 11.770 7.594 1.00 54.00 200 LEU A N 1
ATOM 1545 C CA . LEU A 1 200 ? -27.601 13.033 7.468 1.00 54.00 200 LEU A CA 1
ATOM 1546 C C . LEU A 1 200 ? -28.586 13.276 8.628 1.00 54.00 200 LEU A C 1
ATOM 1548 O O . LEU A 1 200 ? -29.200 14.338 8.715 1.00 54.00 200 LEU A O 1
ATOM 1552 N N . HIS A 1 201 ? -28.749 12.290 9.507 1.00 47.94 201 HIS A N 1
ATOM 1553 C CA . HIS A 1 201 ? -29.494 12.410 10.742 1.00 47.94 201 HIS A CA 1
ATOM 1554 C C . HIS A 1 201 ? -28.497 12.466 11.904 1.00 47.94 201 HIS A C 1
ATOM 1556 O O . HIS A 1 201 ? -27.809 11.469 12.130 1.00 47.94 201 HIS A O 1
ATOM 1562 N N . PRO A 1 202 ? -28.422 13.573 12.666 1.00 48.38 202 PRO A N 1
ATOM 1563 C CA . PRO A 1 202 ? -27.677 13.573 13.910 1.00 48.38 202 PRO A CA 1
ATOM 1564 C C . PRO A 1 202 ? -28.319 12.525 14.815 1.00 48.38 202 PRO A C 1
ATOM 1566 O O . PRO A 1 202 ? -29.465 12.670 15.249 1.00 48.38 202 PRO A O 1
ATOM 1569 N N . SER A 1 203 ? -27.612 11.422 15.044 1.00 49.19 203 SER A N 1
ATOM 1570 C CA . SER A 1 203 ? -28.014 10.447 16.042 1.00 49.19 203 SER A CA 1
ATOM 1571 C C . SER A 1 203 ? -27.987 11.162 17.386 1.00 49.19 203 SER A C 1
ATOM 1573 O O . SER A 1 203 ? -26.928 11.609 17.829 1.00 49.19 203 SER A O 1
ATOM 1575 N N . ALA A 1 204 ? -29.151 11.286 18.017 1.00 50.50 204 ALA A N 1
ATOM 1576 C CA . ALA A 1 204 ? -29.330 11.803 19.365 1.00 50.50 204 ALA A CA 1
ATOM 1577 C C . ALA A 1 204 ? -28.677 10.868 20.405 1.00 50.50 204 ALA A C 1
ATOM 1579 O O . ALA A 1 204 ? -29.353 10.244 21.218 1.00 50.50 204 ALA A O 1
ATOM 1580 N N . ARG A 1 205 ? -27.349 10.721 20.362 1.00 49.97 205 ARG A N 1
ATOM 1581 C CA . ARG A 1 205 ? -26.555 10.188 21.471 1.00 49.97 205 ARG A CA 1
ATOM 1582 C C . ARG A 1 205 ? -26.141 11.354 22.353 1.00 49.97 205 ARG A C 1
ATOM 1584 O O . ARG A 1 205 ? -24.985 11.762 22.385 1.00 49.97 205 ARG A O 1
ATOM 1591 N N . GLU A 1 206 ? -27.132 11.894 23.0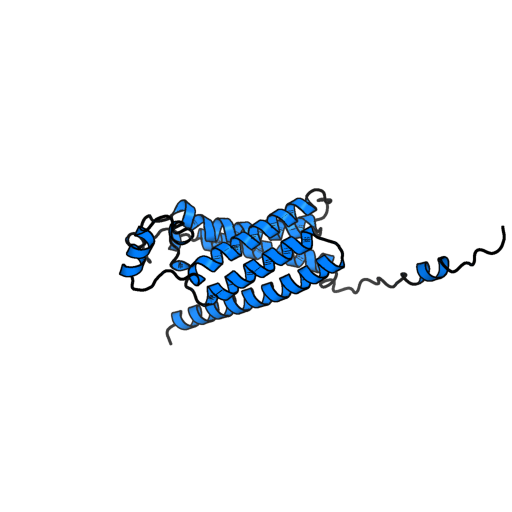48 1.00 48.59 206 GLU A N 1
ATOM 1592 C CA . GLU A 1 206 ? -26.895 12.581 24.309 1.00 48.59 206 GLU A CA 1
ATO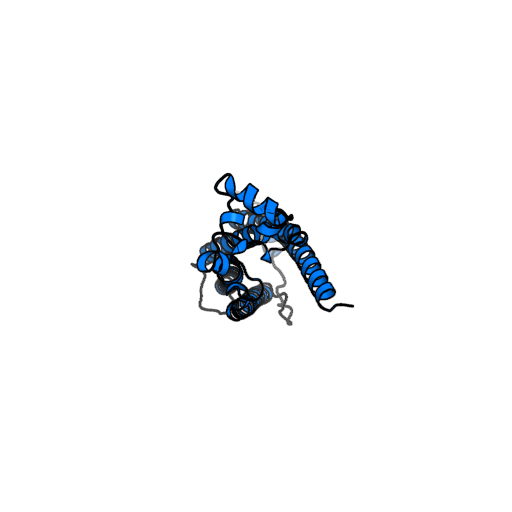M 1593 C C . GLU A 1 206 ? -26.418 11.561 25.368 1.00 48.59 206 GLU A C 1
ATOM 1595 O O . GLU A 1 206 ? -26.789 10.388 25.340 1.00 48.59 206 GLU A O 1
ATOM 1600 N N . GLU A 1 207 ? -25.529 12.039 26.241 1.00 45.97 207 GLU A N 1
ATOM 1601 C CA . GLU A 1 207 ? -25.064 11.554 27.557 1.00 45.97 207 GLU A CA 1
ATOM 1602 C C . GLU A 1 207 ? -25.784 10.351 28.235 1.00 45.97 207 GLU A C 1
ATOM 1604 O O . GLU A 1 207 ? -27.007 10.248 28.190 1.00 45.97 207 GLU A O 1
ATOM 1609 N N . PRO A 1 208 ? -25.055 9.480 28.990 1.00 47.81 208 PRO A N 1
ATOM 1610 C CA . PRO A 1 208 ? -24.544 9.907 30.299 1.00 47.81 208 PRO A CA 1
ATOM 1611 C C . PRO A 1 208 ? -23.221 9.252 30.741 1.00 47.81 208 PRO A C 1
ATOM 1613 O O . PRO A 1 208 ? -23.197 8.211 31.396 1.00 47.81 208 PRO A O 1
ATOM 1616 N N . VAL A 1 209 ? -22.100 9.947 30.526 1.00 52.59 209 VAL A N 1
ATOM 1617 C CA . VAL A 1 209 ? -20.882 9.727 31.338 1.00 52.59 209 VAL A CA 1
ATOM 1618 C C . VAL A 1 209 ? -21.000 10.440 32.702 1.00 52.59 209 VAL A C 1
ATOM 1620 O O . VAL A 1 209 ? -20.382 10.024 33.679 1.00 52.59 209 VAL A O 1
ATOM 1623 N N . ARG A 1 210 ? -21.895 11.432 32.839 1.00 48.25 210 ARG A N 1
ATOM 1624 C CA . ARG A 1 210 ? -22.177 12.116 34.118 1.00 48.25 210 ARG A CA 1
ATOM 1625 C C . ARG A 1 210 ? -22.937 11.284 35.159 1.00 48.25 210 ARG A C 1
ATOM 1627 O O . ARG A 1 210 ? -22.846 11.600 36.344 1.00 48.25 210 ARG A O 1
ATOM 1634 N N . ALA A 1 211 ? -23.624 10.209 34.765 1.00 48.44 211 ALA A N 1
ATOM 1635 C CA . ALA A 1 211 ? -24.348 9.353 35.714 1.00 48.44 211 ALA A CA 1
ATOM 1636 C C . ALA A 1 211 ? -23.437 8.373 36.479 1.00 48.44 211 ALA A C 1
ATOM 1638 O O . ALA A 1 211 ? -23.818 7.893 37.540 1.00 48.44 211 ALA A O 1
ATOM 1639 N N . ARG A 1 212 ? -22.221 8.082 35.988 1.00 48.19 212 ARG A N 1
ATOM 1640 C CA . ARG A 1 212 ? -21.266 7.223 36.717 1.00 48.19 212 ARG A CA 1
ATOM 1641 C C . ARG A 1 212 ? -20.450 7.982 37.762 1.00 48.19 212 ARG A C 1
ATOM 1643 O O . ARG A 1 212 ? -20.223 7.449 38.840 1.00 48.19 212 ARG A O 1
ATOM 1650 N N . ALA A 1 213 ? -20.104 9.243 37.501 1.00 50.25 213 ALA A N 1
ATOM 1651 C CA . ALA A 1 213 ? -19.367 10.071 38.463 1.00 50.25 213 ALA A CA 1
ATOM 1652 C C . ALA A 1 213 ? -20.193 10.461 39.708 1.00 50.25 213 ALA A C 1
ATOM 1654 O O . ALA A 1 213 ? -19.630 10.870 40.718 1.00 50.25 213 ALA A O 1
ATOM 1655 N N . SER A 1 214 ? -21.521 10.332 39.654 1.00 51.19 214 SER A N 1
ATOM 1656 C CA . SER A 1 214 ? -22.425 10.624 40.774 1.00 51.19 214 SER A CA 1
ATOM 1657 C C . SER A 1 214 ? -22.731 9.407 41.661 1.00 51.19 214 SER A C 1
ATOM 1659 O O . SER A 1 214 ? -23.316 9.584 42.725 1.00 51.19 214 SER A O 1
ATOM 1661 N N . ILE A 1 215 ? -22.309 8.194 41.276 1.00 54.28 215 ILE A N 1
ATOM 1662 C CA . ILE A 1 215 ? -22.533 6.965 42.064 1.00 54.28 215 ILE A CA 1
ATOM 1663 C C . ILE A 1 215 ? -21.287 6.573 42.886 1.00 54.28 215 ILE A C 1
ATOM 1665 O O . ILE A 1 215 ? -21.422 5.957 43.937 1.00 54.28 215 ILE A O 1
ATOM 1669 N N . GLU A 1 216 ? -20.081 6.990 42.486 1.00 52.09 216 GLU A N 1
ATOM 1670 C CA . GLU A 1 216 ? -18.827 6.656 43.195 1.00 52.09 216 GLU A CA 1
ATOM 1671 C C . GLU A 1 216 ? -18.436 7.615 44.338 1.00 52.09 216 GLU A C 1
ATOM 1673 O O . GLU A 1 216 ? -17.427 7.394 44.998 1.00 52.09 216 GLU A O 1
ATOM 1678 N N . MET A 1 217 ? -19.234 8.650 44.628 1.00 53.84 217 MET A N 1
ATOM 1679 C CA . MET A 1 217 ? -19.007 9.555 45.771 1.00 53.84 217 MET A CA 1
ATOM 1680 C C . MET A 1 217 ? -19.998 9.338 46.926 1.00 53.84 217 MET A C 1
ATOM 1682 O O . MET A 1 217 ? -20.315 10.274 47.657 1.00 53.84 217 MET A O 1
ATOM 1686 N N . ALA A 1 218 ? -20.498 8.112 47.114 1.00 53.19 218 ALA A N 1
ATOM 1687 C CA . ALA A 1 218 ? -21.162 7.746 48.363 1.00 53.19 218 ALA A CA 1
ATOM 1688 C C . ALA A 1 218 ? -20.083 7.483 49.437 1.00 53.19 218 ALA A C 1
ATOM 1690 O O . ALA A 1 218 ? -19.277 6.567 49.262 1.00 53.19 218 ALA A O 1
ATOM 1691 N N . PRO A 1 219 ? -20.009 8.276 50.522 1.00 56.94 219 PRO A N 1
ATOM 1692 C CA . PRO A 1 219 ? -19.030 8.046 51.573 1.00 56.94 219 PRO A CA 1
ATOM 1693 C C . PRO A 1 219 ? -19.340 6.724 52.283 1.00 56.94 219 PRO A C 1
ATOM 1695 O O . PRO A 1 219 ? -20.455 6.508 52.752 1.00 56.94 219 PRO A O 1
ATOM 1698 N N . LEU A 1 220 ? -18.332 5.855 52.377 1.00 60.12 220 LEU A N 1
ATOM 1699 C CA . LEU A 1 220 ? -18.286 4.765 53.349 1.00 60.12 220 LEU A CA 1
ATOM 1700 C C . LEU A 1 220 ? -18.249 5.391 54.751 1.00 60.12 220 LEU A C 1
ATOM 1702 O O . LEU A 1 220 ? -17.171 5.681 55.268 1.00 60.12 220 LEU A O 1
ATOM 1706 N N . SER A 1 221 ? -19.420 5.651 55.338 1.00 61.62 221 SER A N 1
ATOM 1707 C CA . SER A 1 221 ? -19.552 5.809 56.784 1.00 61.62 221 SER A CA 1
ATOM 1708 C C . SER A 1 221 ? -20.090 4.507 57.379 1.00 61.62 221 SER A C 1
ATOM 1710 O O . SER A 1 221 ? -21.074 3.944 56.904 1.00 61.62 221 SER A O 1
ATOM 1712 N N . ASP A 1 222 ? -19.382 4.067 58.415 1.00 56.47 222 ASP A N 1
ATOM 1713 C CA . ASP A 1 222 ? -19.823 3.196 59.504 1.00 56.47 222 ASP A CA 1
ATOM 1714 C C . ASP A 1 222 ? -20.034 1.697 59.214 1.00 56.47 222 ASP A C 1
ATOM 1716 O O . ASP A 1 222 ? -21.148 1.226 58.980 1.00 56.47 222 ASP A O 1
ATOM 1720 N N . ALA A 1 223 ? -18.943 0.936 59.374 1.00 49.72 223 ALA A N 1
ATOM 1721 C CA . ALA A 1 223 ? -18.925 -0.376 60.035 1.00 49.72 223 ALA A CA 1
ATOM 1722 C C . ALA A 1 223 ? -17.526 -0.674 60.599 1.00 49.72 223 ALA A C 1
ATOM 1724 O O . ALA A 1 223 ? -16.543 -0.523 59.837 1.00 49.72 223 ALA A O 1
#

pLDDT: mean 77.86, std 16.84, range [45.88, 96.06]